Protein 3QTH (pdb70)

Nearest PDB structures (foldseek):
  3qth-assembly1_A  TM=1.006E+00  e=3.517E-25  Colwellia psychrerythraea 34H
  3qth-assembly1_B  TM=9.630E-01  e=1.726E-21  Colwellia psychrerythraea 34H
  2p1a-assembly1_B  TM=5.217E-01  e=3.230E-02  Bacillus cereus ATCC 10987
  3di5-assembly1_A  TM=5.486E-01  e=4.047E-01  Bacillus cereus ATCC 10987
  2qe9-assembly1_A  TM=6.405E-01  e=1.729E+00  Bacillus subtilis

Secondary structure (DSSP, 8-state):
--HHHHHHHHHHHHHHHHHHHHHHHHHHHHTT---HHHHHT--SS----HHHHHHHHHHHHHHHHTGGGT----PPP---SSHHHHHHHHHHHHHHHHHSPPPPHHHHTSPPPEEEBTEEE--TTT---SHHHHHHHHH--HHHHHHTT----HHHHHS--B-PPP-/--HHHHHHHHHHHHHHHHHHHHHHHHHHHHTT---HHHHHT--SS----HHHHHHHHHHHHHHHH------SSHHHHHHHHHHHHHHHHHSPPPPHHHHHSPPPEEEBTEEE--TTT---SHHHHHHHHH--HHHHHHTT----HHHHHS--B------

Structure (mmCIF, N/CA/C/O backbone):
data_3QTH
#
_entry.id   3QTH
#
_cell.length_a   52.112
_cell.length_b   75.026
_cell.length_c   101.404
_cell.angle_alpha   90.000
_cell.angle_beta   90.000
_cell.angle_gamma   90.000
#
_symmetry.space_group_name_H-M   'P 21 21 21'
#
loop_
_entity.id
_entity.type
_entity.pdbx_description
1 polymer 'Uncharacterized protein'
2 non-polymer 'CHLORIDE ION'
3 non-polymer GLYCEROL
4 water water
#
loop_
_atom_site.group_PDB
_atom_site.id
_atom_site.type_symbol
_atom_site.label_atom_id
_atom_site.label_alt_id
_atom_site.label_comp_id
_atom_site.label_asym_id
_atom_site.label_entity_id
_atom_site.label_seq_id
_atom_site.pdbx_PDB_ins_code
_atom_site.Cartn_x
_atom_site.Cartn_y
_atom_site.Cartn_z
_atom_site.occupancy
_atom_site.B_iso_or_equiv
_atom_site.auth_seq_id
_atom_site.auth_comp_id
_atom_site.auth_asym_id
_atom_site.auth_atom_id
_atom_site.pdbx_PDB_model_num
ATOM 1 N N . GLY A 1 1 ? 24.450 9.308 -4.974 1.00 72.41 0 GLY A N 1
ATOM 2 C CA . GLY A 1 1 ? 24.493 7.899 -5.344 1.00 73.17 0 GLY A CA 1
ATOM 3 C C . GLY A 1 1 ? 24.722 6.988 -4.157 1.00 76.00 0 GLY A C 1
ATOM 4 O O . GLY A 1 1 ? 24.276 7.293 -3.050 1.00 73.25 0 GLY A O 1
ATOM 13 N N . LEU A 1 3 ? 27.776 6.155 -2.815 1.00 65.52 2 LEU A N 1
ATOM 14 C CA . LEU A 1 3 ? 28.832 6.775 -2.012 1.00 62.99 2 LEU A CA 1
ATOM 15 C C . LEU A 1 3 ? 28.259 7.755 -1.023 1.00 63.85 2 LEU A C 1
ATOM 16 O O . LEU A 1 3 ? 28.758 7.859 0.096 1.00 63.29 2 LEU A O 1
ATOM 21 N N . SER A 1 4 ? 27.216 8.477 -1.453 1.00 57.11 3 SER A N 1
ATOM 22 C CA . SER A 1 4 ? 26.482 9.463 -0.683 1.00 54.18 3 SER A CA 1
ATOM 23 C C . SER A 1 4 ? 25.741 8.799 0.502 1.00 53.56 3 SER A C 1
ATOM 24 O O . SER A 1 4 ? 25.793 9.324 1.615 1.00 51.12 3 SER A O 1
ATOM 27 N N . ARG A 1 5 ? 25.091 7.642 0.263 1.00 48.66 4 ARG A N 1
ATOM 28 C CA . ARG A 1 5 ? 24.306 6.905 1.259 1.00 47.62 4 ARG A CA 1
ATOM 29 C C . ARG A 1 5 ? 25.162 6.442 2.440 1.00 50.32 4 ARG A C 1
ATOM 30 O O . ARG A 1 5 ? 24.746 6.633 3.580 1.00 47.55 4 ARG A O 1
ATOM 38 N N . ILE A 1 6 ? 26.372 5.911 2.168 1.00 48.55 5 ILE A N 1
ATOM 39 C CA . ILE A 1 6 ? 27.332 5.462 3.182 1.00 48.33 5 ILE A CA 1
ATOM 40 C C . ILE A 1 6 ? 27.806 6.658 4.045 1.00 48.36 5 ILE A C 1
ATOM 41 O O . ILE A 1 6 ? 27.790 6.564 5.268 1.00 46.72 5 ILE A O 1
ATOM 46 N N . ASP A 1 7 ? 28.211 7.764 3.406 1.00 44.74 6 ASP A N 1
ATOM 47 C CA . ASP A 1 7 ? 28.709 8.963 4.084 1.00 43.11 6 ASP A CA 1
ATOM 48 C C . ASP A 1 7 ? 27.610 9.678 4.880 1.00 45.22 6 ASP A C 1
ATOM 49 O O . ASP A 1 7 ? 27.900 10.129 5.978 1.00 45.10 6 ASP A O 1
ATOM 54 N N . LEU A 1 8 ? 26.365 9.756 4.378 1.00 41.21 7 LEU A N 1
ATOM 55 C CA . LEU A 1 8 ? 25.296 10.399 5.150 1.00 40.15 7 LEU A CA 1
ATOM 56 C C . LEU A 1 8 ? 24.969 9.576 6.401 1.00 42.13 7 LEU A C 1
ATOM 57 O O . LEU A 1 8 ? 24.753 10.170 7.455 1.00 40.78 7 LEU A O 1
ATOM 62 N N . TYR A 1 9 ? 24.991 8.220 6.309 1.00 38.67 8 TYR A N 1
ATOM 63 C CA . TYR A 1 9 ? 24.732 7.359 7.471 1.00 37.95 8 TYR A CA 1
ATOM 64 C C . TYR A 1 9 ? 25.786 7.611 8.568 1.00 43.26 8 TYR A C 1
ATOM 65 O O . TYR A 1 9 ? 25.427 7.742 9.737 1.00 41.66 8 TYR A O 1
ATOM 74 N N . ILE A 1 10 ? 27.077 7.688 8.175 1.00 40.94 9 ILE A N 1
ATOM 75 C CA . ILE A 1 10 ? 28.212 7.884 9.075 1.00 40.41 9 ILE A CA 1
ATOM 76 C C . ILE A 1 10 ? 28.098 9.240 9.764 1.00 43.42 9 ILE A C 1
ATOM 77 O O . ILE A 1 10 ? 28.286 9.297 10.978 1.00 44.05 9 ILE A O 1
ATOM 82 N N . LYS A 1 11 ? 27.779 10.313 9.005 1.00 38.75 10 LYS A N 1
ATOM 83 C CA A LYS A 1 11 ? 27.657 11.640 9.581 0.50 37.97 10 LYS A CA 1
ATOM 84 C CA B LYS A 1 11 ? 27.657 11.641 9.581 0.50 37.96 10 LYS A CA 1
ATOM 85 C C . LYS A 1 11 ? 26.536 11.696 10.633 1.00 40.56 10 LYS A C 1
ATOM 86 O O . LYS A 1 11 ? 26.777 12.190 11.732 1.00 41.89 10 LYS A O 1
ATOM 97 N N . HIS A 1 12 ? 25.321 11.175 10.296 1.00 35.76 11 HIS A N 1
ATOM 98 C CA . HIS A 1 12 ? 24.165 11.185 11.204 1.00 34.69 11 HIS A CA 1
ATOM 99 C C . HIS A 1 12 ? 24.405 10.318 12.413 1.00 38.11 11 HIS A C 1
ATOM 100 O O . HIS A 1 12 ? 24.144 10.762 13.526 1.00 35.26 11 HIS A O 1
ATOM 107 N N . ARG A 1 13 ? 24.993 9.140 12.221 1.00 36.32 12 ARG A N 1
ATOM 108 C CA . ARG A 1 13 ? 25.318 8.268 13.342 1.00 36.51 12 ARG A CA 1
ATOM 109 C C . ARG A 1 13 ? 26.306 8.976 14.298 1.00 39.04 12 ARG A C 1
ATOM 110 O O . ARG A 1 13 ? 26.100 8.935 15.506 1.00 37.78 12 ARG A O 1
ATOM 118 N N . ASP A 1 14 ? 27.333 9.664 13.747 1.00 36.36 13 ASP A N 1
ATOM 119 C CA . ASP A 1 14 ? 28.352 10.347 14.562 1.00 36.69 13 ASP A CA 1
ATOM 120 C C . ASP A 1 14 ? 27.783 11.517 15.347 1.00 40.26 13 ASP A C 1
ATOM 121 O O . ASP A 1 14 ? 28.244 11.764 16.461 1.00 42.91 13 ASP A O 1
ATOM 126 N N . ILE A 1 15 ? 26.771 12.196 14.802 1.00 35.47 14 ILE A N 1
ATOM 127 C CA . ILE A 1 15 ? 26.086 13.310 15.475 1.00 35.86 14 ILE A CA 1
ATOM 128 C C . ILE A 1 15 ? 25.315 12.748 16.682 1.00 38.99 14 ILE A C 1
ATOM 129 O O . ILE A 1 15 ? 25.422 13.296 17.776 1.00 38.12 14 ILE A O 1
ATOM 134 N N . PHE A 1 16 ? 24.567 11.621 16.479 1.00 35.82 15 PHE A N 1
ATOM 135 C CA . PHE A 1 16 ? 23.822 10.975 17.578 1.00 35.40 15 PHE A CA 1
ATOM 136 C C . PHE A 1 16 ? 24.772 10.541 18.677 1.00 36.89 15 PHE A C 1
ATOM 137 O O . PHE A 1 16 ? 24.489 10.769 19.843 1.00 35.84 15 PHE A O 1
ATOM 145 N N . LEU A 1 17 ? 25.914 9.942 18.292 1.00 33.05 16 LEU A N 1
ATOM 146 C CA . LEU A 1 17 ? 26.922 9.464 19.235 1.00 33.66 16 LEU A CA 1
ATOM 147 C C . LEU A 1 17 ? 27.509 10.597 20.044 1.00 38.25 16 LEU A C 1
ATOM 148 O O . LEU A 1 17 ? 27.603 10.468 21.266 1.00 38.22 16 LEU A O 1
ATOM 153 N N . LYS A 1 18 ? 27.877 11.710 19.367 1.00 35.64 17 LYS A N 1
ATOM 154 C CA . LYS A 1 18 ? 28.451 12.894 20.021 1.00 36.24 17 LYS A CA 1
ATOM 155 C C . LYS A 1 18 ? 27.496 13.464 21.079 1.00 38.18 17 LYS A C 1
ATOM 156 O O . LYS A 1 18 ? 27.921 13.735 22.196 1.00 39.65 17 LYS A O 1
ATOM 162 N N . HIS A 1 19 ? 26.220 13.649 20.708 1.00 33.19 18 HIS A N 1
ATOM 163 C CA . HIS A 1 19 ? 25.222 14.267 21.580 1.00 33.73 18 HIS A CA 1
ATOM 164 C C . HIS A 1 19 ? 24.747 13.315 22.679 1.00 37.12 18 HIS A C 1
ATOM 165 O O . HIS A 1 19 ? 24.433 13.773 23.774 1.00 37.23 18 HIS A O 1
ATOM 172 N N . LEU A 1 20 ? 24.797 11.991 22.442 1.00 34.42 19 LEU A N 1
ATOM 173 C CA . LEU A 1 20 ? 24.491 11.047 23.520 1.00 33.90 19 LEU A CA 1
ATOM 174 C C . LEU A 1 20 ? 25.596 11.131 24.573 1.00 39.87 19 LEU A C 1
ATOM 175 O O . LEU A 1 20 ? 25.302 11.091 25.765 1.00 41.17 19 LEU A O 1
ATOM 180 N N . GLU A 1 21 ? 26.867 11.320 24.130 1.00 38.80 20 GLU A N 1
ATOM 181 C CA . GLU A 1 21 ? 28.010 11.455 25.046 1.00 39.96 20 GLU A CA 1
ATOM 182 C C . GLU A 1 21 ? 27.888 12.760 25.836 1.00 41.52 20 GLU A C 1
ATOM 183 O O . GLU A 1 21 ? 28.152 12.757 27.031 1.00 42.06 20 GLU A O 1
ATOM 189 N N . LEU A 1 22 ? 27.457 13.855 25.180 1.00 36.22 21 LEU A N 1
ATOM 190 C CA . LEU A 1 22 ? 27.250 15.137 25.869 1.00 36.14 21 LEU A CA 1
ATOM 191 C C . LEU A 1 22 ? 26.070 15.023 26.862 1.00 40.57 21 LEU A C 1
ATOM 192 O O . LEU A 1 22 ? 26.134 15.595 27.957 1.00 42.37 21 LEU A O 1
ATOM 197 N N . LEU A 1 23 ? 25.031 14.237 26.500 1.00 36.19 22 LEU A N 1
ATOM 198 C CA . LEU A 1 23 ? 23.889 13.956 27.385 1.00 37.03 22 LEU A CA 1
ATOM 199 C C . LEU A 1 23 ? 24.360 13.178 28.620 1.00 43.46 22 LEU A C 1
ATOM 200 O O . LEU A 1 23 ? 23.964 13.513 29.735 1.00 44.87 22 LEU A O 1
ATOM 205 N N . HIS A 1 24 ? 25.234 12.171 28.421 1.00 41.57 23 HIS A N 1
ATOM 206 C CA . HIS A 1 24 ? 25.816 11.387 29.517 1.00 42.85 23 HIS A CA 1
ATOM 207 C C . HIS A 1 24 ? 26.586 12.329 30.465 1.00 46.97 23 HIS A C 1
ATOM 208 O O . HIS A 1 24 ? 26.374 12.269 31.685 1.00 46.15 23 HIS A O 1
ATOM 215 N N . LYS A 1 25 ? 27.435 13.223 29.891 1.00 43.21 24 LYS A N 1
ATOM 216 C CA . LYS A 1 25 ? 28.213 14.219 30.639 1.00 44.86 24 LYS A CA 1
ATOM 217 C C . LYS A 1 25 ? 27.298 15.233 31.343 1.00 50.41 24 LYS A C 1
ATOM 218 O O . LYS A 1 25 ? 27.629 15.669 32.446 1.00 52.25 24 LYS A O 1
ATOM 224 N N . LEU A 1 26 ? 26.128 15.555 30.752 1.00 47.17 25 LEU A N 1
ATOM 225 C CA . LEU A 1 26 ? 25.166 16.452 31.391 1.00 47.51 25 LEU A CA 1
ATOM 226 C C . LEU A 1 26 ? 24.581 15.806 32.657 1.00 51.56 25 LEU A C 1
ATOM 227 O O . LEU A 1 26 ? 24.573 16.452 33.712 1.00 52.95 25 LEU A O 1
ATOM 232 N N . ILE A 1 27 ? 24.127 14.531 32.561 1.00 47.18 26 ILE A N 1
ATOM 233 C CA . ILE A 1 27 ? 23.574 13.776 33.703 1.00 47.46 26 ILE A CA 1
ATOM 234 C C . ILE A 1 27 ? 24.608 13.705 34.855 1.00 53.76 26 ILE A C 1
ATOM 235 O O . ILE A 1 27 ? 24.215 13.850 36.024 1.00 54.50 26 ILE A O 1
ATOM 240 N N . GLU A 1 28 ? 25.921 13.540 34.525 1.00 50.70 27 GLU A N 1
ATOM 241 C CA . GLU A 1 28 ? 27.006 13.520 35.519 1.00 51.30 27 GLU A CA 1
ATOM 242 C C . GLU A 1 28 ? 27.081 14.851 36.250 1.00 59.33 27 GLU A C 1
ATOM 243 O O . GLU A 1 28 ? 27.290 14.863 37.460 1.00 61.82 27 GLU A O 1
ATOM 249 N N . LYS A 1 29 ? 26.890 15.970 35.520 1.00 56.81 28 LYS A N 1
ATOM 250 C CA . LYS A 1 29 ? 26.930 17.322 36.080 1.00 58.30 28 LYS A CA 1
ATOM 251 C C . LYS A 1 29 ? 25.722 17.558 37.015 1.00 65.55 28 LYS A C 1
ATOM 252 O O . LYS A 1 29 ? 25.896 18.122 38.100 1.00 68.11 28 LYS A O 1
ATOM 258 N N . VAL A 1 30 ? 24.514 17.105 36.595 1.00 61.59 29 VAL A N 1
ATOM 259 C CA . VAL A 1 30 ? 23.255 17.222 37.351 1.00 62.16 29 VAL A CA 1
ATOM 260 C C . VAL A 1 30 ? 23.371 16.406 38.647 1.00 68.84 29 VAL A C 1
ATOM 261 O O . VAL A 1 30 ? 22.903 16.846 39.698 1.00 70.26 29 VAL A O 1
ATOM 265 N N . GLU A 1 31 ? 23.995 15.221 38.562 1.00 65.42 30 GLU A N 1
ATOM 266 C CA . GLU A 1 31 ? 24.239 14.326 39.690 1.00 66.63 30 GLU A CA 1
ATOM 267 C C . GLU A 1 31 ? 25.161 14.993 40.723 1.00 74.61 30 GLU A C 1
ATOM 268 O O . GLU A 1 31 ? 24.932 14.847 41.922 1.00 76.19 30 GLU A O 1
ATOM 274 N N . ASP A 1 32 ? 26.192 15.726 40.251 1.00 72.90 31 ASP A N 1
ATOM 275 C CA . ASP A 1 32 ? 27.203 16.376 41.090 1.00 75.67 31 ASP A CA 1
ATOM 276 C C . ASP A 1 32 ? 26.800 17.791 41.530 1.00 81.27 31 ASP A C 1
ATOM 277 O O . ASP A 1 32 ? 27.615 18.496 42.126 1.00 82.32 31 ASP A O 1
ATOM 282 N N . SER A 1 33 ? 25.546 18.189 41.270 1.00 78.15 32 SER A N 1
ATOM 283 C CA . SER A 1 33 ? 25.036 19.524 41.564 1.00 79.53 32 SER A CA 1
ATOM 284 C C . SER A 1 33 ? 24.460 19.679 42.998 1.00 88.40 32 SER A C 1
ATOM 285 O O . SER A 1 33 ? 23.967 20.766 43.331 1.00 89.56 32 SER A O 1
ATOM 287 N N . SER A 1 34 ? 24.552 18.617 43.847 1.00 86.71 33 SER A N 1
ATOM 288 C CA . SER A 1 34 ? 24.062 18.565 45.240 1.00 88.84 33 SER A CA 1
ATOM 289 C C . SER A 1 34 ? 22.555 18.938 45.345 1.00 91.93 33 SER A C 1
ATOM 290 O O . SER A 1 34 ? 22.100 19.549 46.324 1.00 93.85 33 SER A O 1
ATOM 293 N N . LEU A 1 35 ? 21.795 18.526 44.326 1.00 85.10 34 LEU A N 1
ATOM 294 C CA . LEU A 1 35 ? 20.348 18.692 44.203 1.00 83.91 34 LEU A CA 1
ATOM 295 C C . LEU A 1 35 ? 19.658 17.398 44.684 1.00 83.67 34 LEU A C 1
ATOM 296 O O . LEU A 1 35 ? 20.325 16.357 44.743 1.00 82.61 34 LEU A O 1
ATOM 301 N N . ASN A 1 36 ? 18.340 17.436 45.000 1.00 77.69 35 ASN A N 1
ATOM 302 C CA . ASN A 1 36 ? 17.601 16.217 45.378 1.00 76.27 35 ASN A CA 1
ATOM 303 C C . ASN A 1 36 ? 17.390 15.361 44.114 1.00 74.64 35 ASN A C 1
ATOM 304 O O . ASN A 1 36 ? 16.798 15.852 43.150 1.00 72.30 35 ASN A O 1
ATOM 309 N N . GLU A 1 37 ? 17.902 14.105 44.125 1.00 69.26 36 GLU A N 1
ATOM 310 C CA . GLU A 1 37 ? 17.888 13.144 43.016 1.00 66.65 36 GLU A CA 1
ATOM 311 C C . GLU A 1 37 ? 16.486 12.960 42.423 1.00 68.78 36 GLU A C 1
ATOM 312 O O . GLU A 1 37 ? 16.302 13.275 41.244 1.00 66.54 36 GLU A O 1
ATOM 318 N N . SER A 1 38 ? 15.507 12.495 43.232 1.00 65.63 37 SER A N 1
ATOM 319 C CA . SER A 1 38 ? 14.126 12.264 42.787 1.00 65.05 37 SER A CA 1
ATOM 320 C C . SER A 1 38 ? 13.445 13.531 42.260 1.00 67.75 37 SER A C 1
ATOM 321 O O . SER A 1 38 ? 12.737 13.455 41.256 1.00 65.85 37 SER A O 1
ATOM 324 N N . GLU A 1 39 ? 13.659 14.682 42.933 1.00 64.75 38 GLU A N 1
ATOM 325 C CA . GLU A 1 39 ? 13.081 15.967 42.546 1.00 64.22 38 GLU A CA 1
ATOM 326 C C . GLU A 1 39 ? 13.565 16.386 41.156 1.00 64.82 38 GLU A C 1
ATOM 327 O O . GLU A 1 39 ? 12.747 16.780 40.324 1.00 63.83 38 GLU A O 1
ATOM 329 N N . LEU A 1 40 ? 14.896 16.305 40.922 1.00 59.68 39 LEU A N 1
ATOM 330 C CA . LEU A 1 40 ? 15.572 16.669 39.672 1.00 57.49 39 LEU A CA 1
ATOM 331 C C . LEU A 1 40 ? 15.147 15.768 38.485 1.00 57.64 39 LEU A C 1
ATOM 332 O O . LEU A 1 40 ? 14.909 16.283 37.394 1.00 55.26 39 LEU A O 1
ATOM 334 N N . LEU A 1 41 ? 15.014 14.448 38.715 1.00 53.91 40 LEU A N 1
ATOM 335 C CA . LEU A 1 41 ? 14.629 13.459 37.691 1.00 51.98 40 LEU A CA 1
ATOM 336 C C . LEU A 1 41 ? 13.158 13.581 37.255 1.00 57.66 40 LEU A C 1
ATOM 337 O O . LEU A 1 41 ? 12.845 13.297 36.099 1.00 55.46 40 LEU A O 1
ATOM 342 N N . ASN A 1 42 ? 12.260 13.952 38.190 1.00 56.78 41 ASN A N 1
ATOM 343 C CA . ASN A 1 42 ? 10.818 14.096 37.944 1.00 56.80 41 ASN A CA 1
ATOM 344 C C . ASN A 1 42 ? 10.431 15.551 37.592 1.00 59.77 41 ASN A C 1
ATOM 345 O O . ASN A 1 42 ? 9.245 15.835 37.370 1.00 60.02 41 ASN A O 1
ATOM 350 N N . ALA A 1 43 ? 11.430 16.451 37.496 1.00 54.86 42 ALA A N 1
ATOM 351 C CA . ALA A 1 43 ? 11.209 17.860 37.191 1.00 55.64 42 ALA A CA 1
ATOM 352 C C . ALA A 1 43 ? 10.770 18.070 35.740 1.00 60.10 42 ALA A C 1
ATOM 353 O O . ALA A 1 43 ? 11.332 17.476 34.817 1.00 57.04 42 ALA A O 1
ATOM 355 N N . ARG A 1 44 ? 9.758 18.928 35.568 1.00 59.44 43 ARG A N 1
ATOM 356 C CA . ARG A 1 44 ? 9.171 19.328 34.296 1.00 58.69 43 ARG A CA 1
ATOM 357 C C . ARG A 1 44 ? 9.450 20.809 34.032 1.00 64.24 43 ARG A C 1
ATOM 358 O O . ARG A 1 44 ? 9.801 21.553 34.954 1.00 65.01 43 ARG A O 1
ATOM 366 N N . LEU A 1 45 ? 9.313 21.219 32.761 1.00 61.15 44 LEU A N 1
ATOM 367 C CA . LEU A 1 45 ? 9.521 22.576 32.250 1.00 61.93 44 LEU A CA 1
ATOM 368 C C . LEU A 1 45 ? 8.153 23.225 31.927 1.00 69.22 44 LEU A C 1
ATOM 369 O O . LEU A 1 45 ? 7.975 24.417 32.155 1.00 70.43 44 LEU A O 1
ATOM 374 N N . VAL A 1 46 ? 7.210 22.421 31.378 1.00 66.50 45 VAL A N 1
ATOM 375 C CA . VAL A 1 46 ? 5.800 22.693 31.061 1.00 67.85 45 VAL A CA 1
ATOM 376 C C . VAL A 1 46 ? 5.015 21.521 31.687 1.00 73.53 45 VAL A C 1
ATOM 377 O O . VAL A 1 46 ? 5.440 20.365 31.538 1.00 71.70 45 VAL A O 1
ATOM 381 N N . ASP A 1 47 ? 3.911 21.814 32.415 1.00 73.08 46 ASP A N 1
ATOM 382 C CA . ASP A 1 47 ? 3.096 20.816 33.132 1.00 74.60 46 ASP A CA 1
ATOM 383 C C . ASP A 1 47 ? 2.660 19.617 32.258 1.00 77.83 46 ASP A C 1
ATOM 384 O O . ASP A 1 47 ? 2.654 18.482 32.740 1.00 77.92 46 ASP A O 1
ATOM 389 N N . ASP A 1 48 ? 2.319 19.880 30.988 1.00 73.23 47 ASP A N 1
ATOM 390 C CA . ASP A 1 48 ? 1.849 18.899 30.011 1.00 72.44 47 ASP A CA 1
ATOM 391 C C . ASP A 1 48 ? 3.021 18.208 29.228 1.00 71.12 47 ASP A C 1
ATOM 392 O O . ASP A 1 48 ? 2.760 17.453 28.284 1.00 70.41 47 ASP A O 1
ATOM 405 N N . PHE A 1 50 ? 6.838 15.841 29.325 1.00 52.61 49 PHE A N 1
ATOM 406 C CA . PHE A 1 50 ? 7.547 14.780 30.048 1.00 50.40 49 PHE A CA 1
ATOM 407 C C . PHE A 1 50 ? 8.646 15.291 30.995 1.00 51.21 49 PHE A C 1
ATOM 408 O O . PHE A 1 50 ? 9.288 16.299 30.691 1.00 49.86 49 PHE A O 1
ATOM 416 N N . PRO A 1 51 ? 8.887 14.602 32.139 1.00 47.00 50 PRO A N 1
ATOM 417 C CA . PRO A 1 51 ? 9.940 15.059 33.053 1.00 46.52 50 PRO A CA 1
ATOM 418 C C . PRO A 1 51 ? 11.343 14.759 32.521 1.00 47.55 50 PRO A C 1
ATOM 419 O O . PRO A 1 51 ? 11.495 14.010 31.549 1.00 45.49 50 PRO A O 1
ATOM 423 N N . PHE A 1 52 ? 12.363 15.326 33.196 1.00 43.55 51 PHE A N 1
ATOM 424 C CA . PHE A 1 52 ? 13.793 15.228 32.894 1.00 41.29 51 PHE A CA 1
ATOM 425 C C . PHE A 1 52 ? 14.220 13.835 32.446 1.00 43.52 51 PHE A C 1
ATOM 426 O O . PHE A 1 52 ? 14.741 13.696 31.349 1.00 40.95 51 PHE A O 1
ATOM 434 N N . ASN A 1 53 ? 14.029 12.818 33.304 1.00 41.28 52 ASN A N 1
ATOM 435 C CA . ASN A 1 53 ? 14.484 11.462 33.029 1.00 40.23 52 ASN A CA 1
ATOM 436 C C . ASN A 1 53 ? 13.802 10.839 31.800 1.00 41.75 52 ASN A C 1
ATOM 437 O O . ASN A 1 53 ? 14.477 10.162 31.040 1.00 39.91 52 ASN A O 1
ATOM 442 N N . VAL A 1 54 ? 12.493 11.100 31.589 1.00 39.66 53 VAL A N 1
ATOM 443 C CA . VAL A 1 54 ? 11.728 10.585 30.442 1.00 38.79 53 VAL A CA 1
ATOM 444 C C . VAL A 1 54 ? 12.203 11.294 29.145 1.00 40.29 53 VAL A C 1
ATOM 445 O O . VAL A 1 54 ? 12.263 10.665 28.082 1.00 38.32 53 VAL A O 1
ATOM 449 N N . GLN A 1 55 ? 12.585 12.580 29.256 1.00 36.63 54 GLN A N 1
ATOM 450 C CA . GLN A 1 55 ? 13.127 13.358 28.126 1.00 35.98 54 GLN A CA 1
ATOM 451 C C . GLN A 1 55 ? 14.446 12.753 27.684 1.00 39.07 54 GLN A C 1
ATOM 452 O O . GLN A 1 55 ? 14.665 12.603 26.495 1.00 37.50 54 GLN A O 1
ATOM 458 N N . ALA A 1 56 ? 15.300 12.347 28.649 1.00 36.96 55 ALA A N 1
ATOM 459 C CA . ALA A 1 56 ? 16.584 11.706 28.364 1.00 36.37 55 ALA A CA 1
ATOM 460 C C . ALA A 1 56 ? 16.373 10.315 27.740 1.00 40.85 55 ALA A C 1
ATOM 461 O O . ALA A 1 56 ? 17.080 9.950 26.805 1.00 40.55 55 ALA A O 1
ATOM 463 N N . LYS A 1 57 ? 15.358 9.582 28.203 1.00 38.97 56 LYS A N 1
ATOM 464 C CA . LYS A 1 57 ? 15.021 8.239 27.715 1.00 38.55 56 LYS A CA 1
ATOM 465 C C . LYS A 1 57 ? 14.574 8.298 26.250 1.00 42.56 56 LYS A C 1
ATOM 466 O O . LYS A 1 57 ? 15.060 7.519 25.418 1.00 42.32 56 LYS A O 1
ATOM 472 N N . ILE A 1 58 ? 13.651 9.230 25.942 1.00 39.06 57 ILE A N 1
ATOM 473 C CA . ILE A 1 58 ? 13.085 9.396 24.595 1.00 37.59 57 ILE A CA 1
ATOM 474 C C . ILE A 1 58 ? 14.186 9.794 23.593 1.00 39.28 57 ILE A C 1
ATOM 475 O O . ILE A 1 58 ? 14.247 9.212 22.497 1.00 37.69 57 ILE A O 1
ATOM 480 N N . ALA A 1 59 ? 15.054 10.767 23.970 1.00 35.03 58 ALA A N 1
ATOM 481 C CA . ALA A 1 59 ? 16.194 11.207 23.138 1.00 33.72 58 ALA A CA 1
ATOM 482 C C . ALA A 1 59 ? 17.095 10.007 22.798 1.00 35.94 58 ALA A C 1
ATOM 483 O O . ALA A 1 59 ? 17.421 9.792 21.633 1.00 34.37 58 ALA A O 1
ATOM 485 N N . THR A 1 60 ? 17.398 9.166 23.814 1.00 32.13 59 THR A N 1
ATOM 486 C CA . THR A 1 60 ? 18.224 7.981 23.654 1.00 31.56 59 THR A CA 1
ATOM 487 C C . THR A 1 60 ? 17.537 6.978 22.709 1.00 37.03 59 THR A C 1
ATOM 488 O O . THR A 1 60 ? 18.203 6.419 21.840 1.00 35.82 59 THR A O 1
ATOM 492 N N . ASN A 1 61 ? 16.207 6.772 22.868 1.00 34.64 60 ASN A N 1
ATOM 493 C CA . ASN A 1 61 ? 15.476 5.850 22.020 1.00 34.44 60 ASN A CA 1
ATOM 494 C C . ASN A 1 61 ? 15.363 6.351 20.587 1.00 38.28 60 ASN A C 1
ATOM 495 O O . ASN A 1 61 ? 15.351 5.525 19.676 1.00 38.68 60 ASN A O 1
ATOM 500 N N . PHE A 1 62 ? 15.355 7.683 20.374 1.00 33.13 61 PHE A N 1
ATOM 501 C CA . PHE A 1 62 ? 15.347 8.229 19.020 1.00 31.85 61 PHE A CA 1
ATOM 502 C C . PHE A 1 62 ? 16.688 7.902 18.336 1.00 36.67 61 PHE A C 1
ATOM 503 O O . PHE A 1 62 ? 16.670 7.475 17.187 1.00 36.28 61 PHE A O 1
ATOM 511 N N . ALA A 1 63 ? 17.827 7.999 19.067 1.00 33.62 62 ALA A N 1
ATOM 512 C CA . ALA A 1 63 ? 19.140 7.647 18.499 1.00 33.16 62 ALA A CA 1
ATOM 513 C C . ALA A 1 63 ? 19.172 6.154 18.087 1.00 38.68 62 ALA A C 1
ATOM 514 O O . ALA A 1 63 ? 19.675 5.822 17.020 1.00 39.42 62 ALA A O 1
ATOM 516 N N . LEU A 1 64 ? 18.574 5.278 18.913 1.00 34.81 63 LEU A N 1
ATOM 517 C CA . LEU A 1 64 ? 18.498 3.836 18.685 1.00 34.22 63 LEU A CA 1
ATOM 518 C C . LEU A 1 64 ? 17.569 3.517 17.508 1.00 37.48 63 LEU A C 1
ATOM 519 O O . LEU A 1 64 ? 17.892 2.644 16.705 1.00 36.38 63 LEU A O 1
ATOM 524 N N . ARG A 1 65 ? 16.424 4.220 17.399 1.00 33.13 64 ARG A N 1
ATOM 525 C CA . ARG A 1 65 ? 15.476 4.043 16.291 1.00 33.37 64 ARG A CA 1
ATOM 526 C C . ARG A 1 65 ? 16.136 4.385 14.950 1.00 39.76 64 ARG A C 1
ATOM 527 O O . ARG A 1 65 ? 15.833 3.744 13.949 1.00 38.20 64 ARG A O 1
ATOM 535 N N . ALA A 1 66 ? 17.053 5.377 14.935 1.00 38.06 65 ALA A N 1
ATOM 536 C CA . ALA A 1 66 ? 17.777 5.762 13.721 1.00 38.87 65 ALA A CA 1
ATOM 537 C C . ALA A 1 66 ? 18.884 4.729 13.360 1.00 45.22 65 ALA A C 1
ATOM 538 O O . ALA A 1 66 ? 19.092 4.442 12.192 1.00 45.30 65 ALA A O 1
ATOM 540 N N . CYS A 1 67 ? 19.566 4.162 14.351 1.00 41.86 66 CYS A N 1
ATOM 541 C CA . CYS A 1 67 ? 20.702 3.292 14.084 1.00 41.92 66 CYS A CA 1
ATOM 542 C C . CYS A 1 67 ? 20.387 1.792 13.958 1.00 46.36 66 CYS A C 1
ATOM 543 O O . CYS A 1 67 ? 21.062 1.151 13.156 1.00 47.35 66 CYS A O 1
ATOM 546 N N . CYS A 1 68 ? 19.402 1.230 14.706 1.00 41.99 67 CYS A N 1
ATOM 547 C CA . CYS A 1 68 ? 19.069 -0.216 14.661 1.00 42.83 67 CYS A CA 1
ATOM 548 C C . CYS A 1 68 ? 18.648 -0.690 13.233 1.00 45.60 67 CYS A C 1
ATOM 549 O O . CYS A 1 68 ? 19.199 -1.708 12.817 1.00 44.13 67 CYS A O 1
ATOM 552 N N . PRO A 1 69 ? 17.692 -0.049 12.480 1.00 41.62 68 PRO A N 1
ATOM 553 C CA . PRO A 1 69 ? 17.308 -0.621 11.165 1.00 42.10 68 PRO A CA 1
ATOM 554 C C . PRO A 1 69 ? 18.425 -0.542 10.132 1.00 45.81 68 PRO A C 1
ATOM 555 O O . PRO A 1 69 ? 18.503 -1.415 9.261 1.00 45.57 68 PRO A O 1
ATOM 559 N N . LEU A 1 70 ? 19.346 0.420 10.294 1.00 41.68 69 LEU A N 1
ATOM 560 C CA . LEU A 1 70 ? 20.451 0.560 9.363 1.00 42.92 69 LEU A CA 1
ATOM 561 C C . LEU A 1 70 ? 21.471 -0.563 9.455 1.00 49.02 69 LEU A C 1
ATOM 562 O O . LEU A 1 70 ? 22.069 -0.884 8.431 1.00 49.75 69 LEU A O 1
ATOM 567 N N . SER A 1 71 ? 21.575 -1.254 10.610 1.00 45.38 70 SER A N 1
ATOM 568 C CA . SER A 1 71 ? 22.449 -2.431 10.725 1.00 45.82 70 SER A CA 1
ATOM 569 C C . SER A 1 71 ? 21.596 -3.703 10.649 1.00 51.32 70 SER A C 1
ATOM 570 O O . SER A 1 71 ? 22.010 -4.763 11.116 1.00 52.96 70 SER A O 1
ATOM 573 N N . GLY A 1 72 ? 20.415 -3.574 10.037 1.00 48.39 71 GLY A N 1
ATOM 574 C CA . GLY A 1 72 ? 19.450 -4.651 9.825 1.00 49.50 71 GLY A CA 1
ATOM 575 C C . GLY A 1 72 ? 18.829 -5.215 11.089 1.00 53.80 71 GLY A C 1
ATOM 576 O O . GLY A 1 72 ? 18.479 -6.398 11.115 1.00 55.26 71 GLY A O 1
ATOM 577 N N . LYS A 1 73 ? 18.683 -4.381 12.150 1.00 47.86 72 LYS A N 1
ATOM 578 C CA . LYS A 1 73 ? 18.111 -4.829 13.430 1.00 46.84 72 LYS A CA 1
ATOM 579 C C . LYS A 1 73 ? 16.722 -4.244 13.658 1.00 49.64 72 LYS A C 1
ATOM 580 O O . LYS A 1 73 ? 16.458 -3.089 13.301 1.00 47.73 72 LYS A O 1
ATOM 586 N N . GLU A 1 74 ? 15.846 -5.042 14.285 1.00 47.16 73 GLU A N 1
ATOM 587 C CA . GLU A 1 74 ? 14.485 -4.653 14.645 1.00 46.71 73 GLU A CA 1
ATOM 588 C C . GLU A 1 74 ? 14.512 -3.911 15.995 1.00 50.07 73 GLU A C 1
ATOM 589 O O . GLU A 1 74 ? 14.732 -4.539 17.040 1.00 49.69 73 GLU A O 1
ATOM 595 N N . TYR A 1 75 ? 14.299 -2.582 15.967 1.00 44.93 74 TYR A N 1
ATOM 596 C CA . TYR A 1 75 ? 14.316 -1.749 17.160 1.00 43.84 74 TYR A CA 1
ATOM 597 C C . TYR A 1 75 ? 13.298 -2.232 18.206 1.00 51.86 74 TYR A C 1
ATOM 598 O O . TYR A 1 75 ? 12.131 -2.505 17.898 1.00 54.49 74 TYR A O 1
ATOM 607 N N . LYS A 1 76 ? 13.769 -2.295 19.446 1.00 46.30 75 LYS A N 1
ATOM 608 C CA . LYS A 1 76 ? 13.006 -2.607 20.642 1.00 46.35 75 LYS A CA 1
ATOM 609 C C . LYS A 1 76 ? 13.440 -1.592 21.663 1.00 48.85 75 LYS A C 1
ATOM 610 O O . LYS A 1 76 ? 14.632 -1.259 21.699 1.00 48.13 75 LYS A O 1
ATOM 612 N N . GLU A 1 77 ? 12.494 -1.033 22.432 1.00 44.36 76 GLU A N 1
ATOM 613 C CA . GLU A 1 77 ? 12.826 -0.038 23.443 1.00 44.31 76 GLU A CA 1
ATOM 614 C C . GLU A 1 77 ? 13.822 -0.583 24.461 1.00 46.83 76 GLU A C 1
ATOM 615 O O . GLU A 1 77 ? 13.702 -1.722 24.925 1.00 47.28 76 GLU A O 1
ATOM 621 N N . LEU A 1 78 ? 14.827 0.234 24.765 1.00 41.63 77 LEU A N 1
ATOM 622 C CA . LEU A 1 78 ? 15.861 -0.081 25.732 1.00 41.10 77 LEU A CA 1
ATOM 623 C C . LEU A 1 78 ? 15.240 -0.100 27.128 1.00 45.40 77 LEU A C 1
ATOM 624 O O . LEU A 1 78 ? 14.559 0.842 27.517 1.00 45.75 77 LEU A O 1
ATOM 629 N N . GLU A 1 79 ? 15.382 -1.203 27.840 1.00 42.72 78 GLU A N 1
ATOM 630 C CA . GLU A 1 79 ? 14.819 -1.234 29.178 1.00 43.69 78 GLU A CA 1
ATOM 631 C C . GLU A 1 79 ? 15.903 -0.798 30.170 1.00 49.46 78 GLU A C 1
ATOM 632 O O . GLU A 1 79 ? 17.100 -0.824 29.850 1.00 48.45 78 GLU A O 1
ATOM 638 N N . GLY A 1 80 ? 15.474 -0.405 31.358 1.00 47.29 79 GLY A N 1
ATOM 639 C CA . GLY A 1 80 ? 16.380 0.036 32.406 1.00 48.30 79 GLY A CA 1
ATOM 640 C C . GLY A 1 80 ? 15.740 0.930 33.434 1.00 54.28 79 GLY A C 1
ATOM 641 O O . GLY A 1 80 ? 14.558 1.279 33.329 1.00 53.89 79 GLY A O 1
ATOM 642 N N . ASP A 1 81 ? 16.526 1.286 34.446 1.00 52.00 80 ASP A N 1
ATOM 643 C CA . ASP A 1 81 ? 16.076 2.129 35.533 1.00 52.12 80 ASP A CA 1
ATOM 644 C C . ASP A 1 81 ? 16.403 3.562 35.191 1.00 56.05 80 ASP A C 1
ATOM 645 O O . ASP A 1 81 ? 17.562 3.881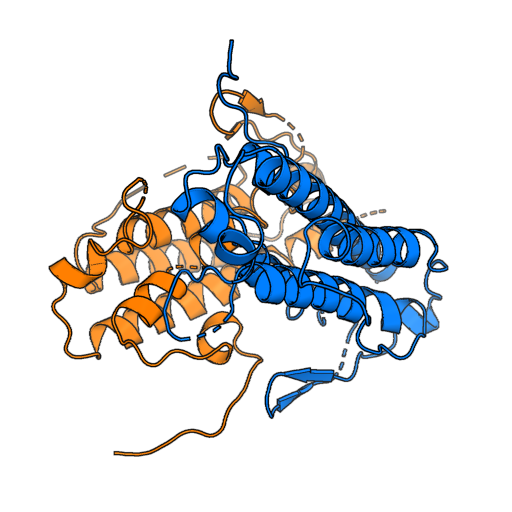 34.979 1.00 56.44 80 ASP A O 1
ATOM 650 N N . ILE A 1 82 ? 15.395 4.427 35.109 1.00 51.46 81 ILE A N 1
ATOM 651 C CA . ILE A 1 82 ? 15.634 5.837 34.819 1.00 49.28 81 ILE A CA 1
ATOM 652 C C . ILE A 1 82 ? 15.257 6.661 36.066 1.00 52.41 81 ILE A C 1
ATOM 653 O O . ILE A 1 82 ? 15.215 7.888 36.002 1.00 51.56 81 ILE A O 1
ATOM 658 N N . ASP A 1 83 ? 15.018 5.981 37.202 1.00 50.19 82 ASP A N 1
ATOM 659 C CA . ASP A 1 83 ? 14.588 6.610 38.455 1.00 51.93 82 ASP A CA 1
ATOM 660 C C . ASP A 1 83 ? 15.747 6.900 39.425 1.00 57.11 82 ASP A C 1
ATOM 661 O O . ASP A 1 83 ? 15.504 7.254 40.575 1.00 59.05 82 ASP A O 1
ATOM 666 N N . SER A 1 84 ? 16.992 6.826 38.933 1.00 52.65 83 SER A N 1
ATOM 667 C CA . SER A 1 84 ? 18.220 7.149 39.667 1.00 53.03 83 SER A CA 1
ATOM 668 C C . SER A 1 84 ? 19.243 7.666 38.673 1.00 54.70 83 SER A C 1
ATOM 669 O O . SER A 1 84 ? 19.149 7.326 37.493 1.00 53.82 83 SER A O 1
ATOM 672 N N . PHE A 1 85 ? 20.200 8.500 39.122 1.00 50.91 84 PHE A N 1
ATOM 673 C CA . PHE A 1 85 ? 21.234 9.037 38.237 1.00 49.75 84 PHE A CA 1
ATOM 674 C C . PHE A 1 85 ? 22.125 7.924 37.701 1.00 53.56 84 PHE A C 1
ATOM 675 O O . PHE A 1 85 ? 22.505 7.979 36.530 1.00 50.56 84 PHE A O 1
ATOM 683 N N . CYS A 1 86 ? 22.411 6.894 38.545 1.00 52.11 85 CYS A N 1
ATOM 684 C CA A CYS A 1 86 ? 23.245 5.759 38.160 0.50 52.29 85 CYS A CA 1
ATOM 685 C CA B CYS A 1 86 ? 23.228 5.726 38.199 0.50 51.87 85 CYS A CA 1
ATOM 686 C C . CYS A 1 86 ? 22.583 4.944 37.044 1.00 54.53 85 CYS A C 1
ATOM 687 O O . CYS A 1 86 ? 23.266 4.594 36.078 1.00 54.33 85 CYS A O 1
ATOM 692 N N . GLY A 1 87 ? 21.278 4.686 37.165 1.00 49.23 86 GLY A N 1
ATOM 693 C CA . GLY A 1 87 ? 20.501 3.946 36.184 1.00 47.40 86 GLY A CA 1
ATOM 694 C C . GLY A 1 87 ? 20.305 4.694 34.881 1.00 50.70 86 GLY A C 1
ATOM 695 O O . GLY A 1 87 ? 20.330 4.079 33.810 1.00 48.82 86 GLY A O 1
ATOM 696 N N . LEU A 1 88 ? 20.054 6.025 34.960 1.00 47.47 87 LEU A N 1
ATOM 697 C CA . LEU A 1 88 ? 19.840 6.857 33.779 1.00 45.17 87 LEU A CA 1
ATOM 698 C C . LEU A 1 88 ? 21.147 6.967 32.969 1.00 46.38 87 LEU A C 1
ATOM 699 O O . LEU A 1 88 ? 21.106 6.918 31.741 1.00 44.48 87 LEU A O 1
ATOM 704 N N . LYS A 1 89 ? 22.299 7.087 33.660 1.00 42.47 88 LYS A N 1
ATOM 705 C CA . LYS A 1 89 ? 23.619 7.129 33.022 1.00 41.27 88 LYS A CA 1
ATOM 706 C C . LYS A 1 89 ? 23.882 5.822 32.314 1.00 45.28 88 LYS A C 1
ATOM 707 O O . LYS A 1 89 ? 24.319 5.836 31.167 1.00 43.86 88 LYS A O 1
ATOM 713 N N . THR A 1 90 ? 23.591 4.681 32.999 1.00 42.92 89 THR A N 1
ATOM 714 C CA . THR A 1 90 ? 23.750 3.331 32.455 1.00 41.68 89 THR A CA 1
ATOM 715 C C . THR A 1 90 ? 22.900 3.211 31.203 1.00 43.92 89 THR A C 1
ATOM 716 O O . THR A 1 90 ? 23.410 2.748 30.186 1.00 44.00 89 THR A O 1
ATOM 720 N N . TYR A 1 91 ? 21.640 3.692 31.256 1.00 38.96 90 TYR A N 1
ATOM 721 C CA . TYR A 1 91 ? 20.726 3.685 30.116 1.00 38.76 90 TYR A CA 1
ATOM 722 C C . TYR A 1 91 ? 21.387 4.358 28.868 1.00 41.06 90 TYR A C 1
ATOM 723 O O . TYR A 1 91 ? 21.416 3.755 27.791 1.00 38.71 90 TYR A O 1
ATOM 732 N N . VAL A 1 92 ? 21.967 5.575 29.041 1.00 38.77 91 VAL A N 1
ATOM 733 C CA . VAL A 1 92 ? 22.615 6.320 27.939 1.00 38.02 91 VAL A CA 1
ATOM 734 C C . VAL A 1 92 ? 23.901 5.599 27.448 1.00 41.44 91 VAL A C 1
ATOM 735 O O . VAL A 1 92 ? 24.103 5.493 26.236 1.00 40.77 91 VAL A O 1
ATOM 739 N N . VAL A 1 93 ? 24.752 5.120 28.388 1.00 38.51 92 VAL A N 1
ATOM 740 C CA . VAL A 1 93 ? 26.014 4.428 28.107 1.00 38.61 92 VAL A CA 1
ATOM 741 C C . VAL A 1 93 ? 25.714 3.131 27.328 1.00 42.66 92 VAL A C 1
ATOM 742 O O . VAL A 1 93 ? 26.434 2.826 26.373 1.00 42.01 92 VAL A O 1
ATOM 746 N N . THR A 1 94 ? 24.634 2.405 27.705 1.00 38.82 93 THR A N 1
ATOM 747 C CA . THR A 1 94 ? 24.195 1.189 27.018 1.00 39.45 93 THR A CA 1
ATOM 748 C C . THR A 1 94 ? 23.898 1.525 25.553 1.00 41.85 93 THR A C 1
ATOM 749 O O . THR A 1 94 ? 24.359 0.807 24.681 1.00 41.22 93 THR A O 1
ATOM 753 N N . ALA A 1 95 ? 23.192 2.635 25.280 1.00 38.66 94 ALA A N 1
ATOM 754 C CA . ALA A 1 95 ? 22.880 3.046 23.900 1.00 37.02 94 ALA A CA 1
ATOM 755 C C . ALA A 1 95 ? 24.150 3.415 23.126 1.00 38.99 94 ALA A C 1
ATOM 756 O O . ALA A 1 95 ? 24.315 2.958 21.994 1.00 38.29 94 ALA A O 1
ATOM 758 N N . ILE A 1 96 ? 25.056 4.212 23.740 1.00 35.68 95 ILE A N 1
ATOM 759 C CA . ILE A 1 96 ? 26.325 4.632 23.116 1.00 36.09 95 ILE A CA 1
ATOM 760 C C . ILE A 1 96 ? 27.131 3.402 22.694 1.00 41.49 95 ILE A C 1
ATOM 761 O O . ILE A 1 96 ? 27.480 3.288 21.514 1.00 41.78 95 ILE A O 1
ATOM 766 N N . ASP A 1 97 ? 27.415 2.492 23.662 1.00 38.30 96 ASP A N 1
ATOM 767 C CA . ASP A 1 97 ? 28.188 1.278 23.433 1.00 39.56 96 ASP A CA 1
ATOM 768 C C . ASP A 1 97 ? 27.550 0.398 22.369 1.00 41.99 96 ASP A C 1
ATOM 769 O O . ASP A 1 97 ? 28.264 -0.087 21.499 1.00 41.74 96 ASP A O 1
ATOM 774 N N . TYR A 1 98 ? 26.223 0.219 22.421 1.00 38.54 97 TYR A N 1
ATOM 775 C CA . TYR A 1 98 ? 25.484 -0.556 21.433 1.00 38.93 97 TYR A CA 1
ATOM 776 C C . TYR A 1 98 ? 25.663 0.056 20.031 1.00 42.83 97 TYR A C 1
ATOM 777 O O . TYR A 1 98 ? 26.058 -0.663 19.117 1.00 41.32 97 TYR A O 1
ATOM 786 N N . ILE A 1 99 ? 25.415 1.374 19.873 1.00 39.66 98 ILE A N 1
ATOM 787 C CA . ILE A 1 99 ? 25.543 2.061 18.571 1.00 38.84 98 ILE A CA 1
ATOM 788 C C . ILE A 1 99 ? 26.986 1.916 18.018 1.00 45.88 98 ILE A C 1
ATOM 789 O O . ILE A 1 99 ? 27.150 1.539 16.854 1.00 46.56 98 ILE A O 1
ATOM 794 N N . ASN A 1 100 ? 28.007 2.153 18.874 1.00 43.46 99 ASN A N 1
ATOM 795 C CA . ASN A 1 100 ? 29.422 2.063 18.519 1.00 44.22 99 ASN A CA 1
ATOM 796 C C . ASN A 1 100 ? 29.840 0.687 18.046 1.00 48.84 99 ASN A C 1
ATOM 797 O O . ASN A 1 100 ? 30.761 0.588 17.241 1.00 50.17 99 ASN A O 1
ATOM 802 N N . LYS A 1 101 ? 29.202 -0.368 18.572 1.00 44.58 100 LYS A N 1
ATOM 803 C CA . LYS A 1 101 ? 29.547 -1.755 18.263 1.00 45.29 100 LYS A CA 1
ATOM 804 C C . LYS A 1 101 ? 28.738 -2.320 17.093 1.00 51.89 100 LYS A C 1
ATOM 805 O O . LYS A 1 101 ? 29.060 -3.412 16.624 1.00 53.16 100 LYS A O 1
ATOM 811 N N . LEU A 1 102 ? 27.725 -1.577 16.591 1.00 48.80 101 LEU A N 1
ATOM 812 C CA . LEU A 1 102 ? 26.932 -1.992 15.438 1.00 49.06 101 LEU A CA 1
ATOM 813 C C . LEU A 1 102 ? 27.834 -2.227 14.247 1.00 55.73 101 LEU A C 1
ATOM 814 O O . LEU A 1 102 ? 28.788 -1.461 14.045 1.00 56.81 101 LEU A O 1
ATOM 819 N N . SER A 1 103 ? 27.533 -3.275 13.458 1.00 52.95 102 SER A N 1
ATOM 820 C CA . SER A 1 103 ? 28.282 -3.555 12.239 1.00 54.91 102 SER A CA 1
ATOM 821 C C . SER A 1 103 ? 27.977 -2.480 11.192 1.00 58.63 102 SER A C 1
ATOM 822 O O . SER A 1 103 ? 26.878 -1.901 11.194 1.00 56.50 102 SER A O 1
ATOM 825 N N . GLU A 1 104 ? 28.966 -2.170 10.344 1.00 56.98 103 GLU A N 1
ATOM 826 C CA . GLU A 1 104 ? 28.803 -1.195 9.274 1.00 56.98 103 GLU A CA 1
ATOM 827 C C . GLU A 1 104 ? 27.669 -1.686 8.371 1.00 60.47 103 GLU A C 1
ATOM 828 O O . GLU A 1 104 ? 27.683 -2.882 8.042 1.00 61.74 103 GLU A O 1
ATOM 830 N N . PRO A 1 105 ? 26.632 -0.858 8.047 1.00 54.61 104 PRO A N 1
ATOM 831 C CA . PRO A 1 105 ? 25.526 -1.356 7.208 1.00 54.06 104 PRO A CA 1
ATOM 832 C C . PRO A 1 105 ? 25.950 -1.772 5.818 1.00 58.57 104 PRO A C 1
ATOM 833 O O . PRO A 1 105 ? 26.854 -1.166 5.239 1.00 58.06 104 PRO A O 1
ATOM 837 N N . THR A 1 106 ? 25.287 -2.814 5.300 1.00 56.10 105 THR A N 1
ATOM 838 C CA . THR A 1 106 ? 25.509 -3.326 3.953 1.00 57.42 105 THR A CA 1
ATOM 839 C C . THR A 1 106 ? 24.906 -2.336 2.982 1.00 61.59 105 THR A C 1
ATOM 840 O O . THR A 1 106 ? 24.106 -1.488 3.386 1.00 59.18 105 THR A O 1
ATOM 844 N N . LEU A 1 107 ? 25.249 -2.477 1.697 1.00 60.87 106 LEU A N 1
ATOM 845 C CA . LEU A 1 107 ? 24.696 -1.684 0.609 1.00 61.47 106 LEU A CA 1
ATOM 846 C C . LEU A 1 107 ? 23.168 -1.879 0.585 1.00 61.87 106 LEU A C 1
ATOM 847 O O . LEU A 1 107 ? 22.426 -0.904 0.500 1.00 60.08 106 LEU A O 1
ATOM 852 N N . GLU A 1 108 ? 22.722 -3.144 0.733 1.00 58.27 107 GLU A N 1
ATOM 853 C CA . GLU A 1 108 ? 21.324 -3.577 0.760 1.00 58.66 107 GLU A CA 1
ATOM 854 C C . GLU A 1 108 ? 20.554 -2.912 1.893 1.00 61.80 107 GLU A C 1
ATOM 855 O O . GLU A 1 108 ? 19.463 -2.398 1.650 1.00 63.15 107 GLU A O 1
ATOM 857 N N . GLN A 1 109 ? 21.135 -2.896 3.120 1.00 55.69 108 GLN A N 1
ATOM 858 C CA . GLN A 1 109 ? 20.555 -2.277 4.326 1.00 53.91 108 GLN A CA 1
ATOM 859 C C . GLN A 1 109 ? 20.388 -0.764 4.156 1.00 56.62 108 GLN A C 1
ATOM 860 O O . GLN A 1 109 ? 19.379 -0.207 4.597 1.00 56.53 108 GLN A O 1
ATOM 866 N N . LEU A 1 110 ? 21.366 -0.111 3.493 1.00 52.04 109 LEU A N 1
ATOM 867 C CA . LEU A 1 110 ? 21.355 1.324 3.205 1.00 50.71 109 LEU A CA 1
ATOM 868 C C . LEU A 1 110 ? 20.290 1.679 2.164 1.00 55.01 109 LEU A C 1
ATOM 869 O O . LEU A 1 110 ? 19.774 2.794 2.185 1.00 53.21 109 LEU A O 1
ATOM 874 N N . ASN A 1 111 ? 19.970 0.730 1.252 1.00 53.89 110 ASN A N 1
ATOM 875 C CA . ASN A 1 111 ? 18.981 0.924 0.185 1.00 54.89 110 ASN A CA 1
ATOM 876 C C . ASN A 1 111 ? 17.561 0.584 0.638 1.00 57.88 110 ASN A C 1
ATOM 877 O O . ASN A 1 111 ? 16.620 0.798 -0.123 1.00 59.22 110 ASN A O 1
ATOM 882 N N . LEU A 1 112 ? 17.396 0.073 1.855 1.00 53.21 111 LEU A N 1
ATOM 883 C CA . LEU A 1 112 ? 16.075 -0.255 2.358 1.00 53.85 111 LEU A CA 1
ATOM 884 C C . LEU A 1 112 ? 15.382 0.949 3.022 1.00 56.30 111 LEU A C 1
ATOM 885 O O . LEU A 1 112 ? 16.023 1.745 3.697 1.00 54.00 111 LEU A O 1
ATOM 890 N N . ASN A 1 113 ? 14.064 1.050 2.854 1.00 52.59 112 ASN A N 1
ATOM 891 C CA . ASN A 1 113 ? 13.186 2.000 3.512 1.00 51.17 112 ASN A CA 1
ATOM 892 C C . ASN A 1 113 ? 13.029 1.603 4.978 1.00 53.03 112 ASN A C 1
ATOM 893 O O . ASN A 1 113 ? 13.050 0.410 5.297 1.00 52.05 112 ASN A O 1
ATOM 898 N N . VAL A 1 114 ? 12.909 2.595 5.885 1.00 48.19 113 VAL A N 1
ATOM 899 C CA . VAL A 1 114 ? 12.695 2.301 7.299 1.00 46.66 113 VAL A CA 1
ATOM 900 C C . VAL A 1 114 ? 11.211 2.487 7.588 1.00 50.51 113 VAL A C 1
ATOM 901 O O . VAL A 1 114 ? 10.657 3.514 7.211 1.00 50.85 113 VAL A O 1
ATOM 905 N N . GLN A 1 115 ? 10.565 1.481 8.200 1.00 47.67 114 GLN A N 1
ATOM 906 C CA . GLN A 1 115 ? 9.150 1.503 8.564 1.00 48.17 114 GLN A CA 1
ATOM 907 C C . GLN A 1 115 ? 9.036 1.831 10.029 1.00 50.74 114 GLN A C 1
ATOM 908 O O . GLN A 1 115 ? 9.676 1.180 10.861 1.00 48.82 114 GLN A O 1
ATOM 914 N N . ASP A 1 116 ? 8.234 2.849 10.356 1.00 45.59 115 ASP A N 1
ATOM 915 C CA . ASP A 1 116 ? 8.011 3.246 11.746 1.00 43.08 115 ASP A CA 1
ATOM 916 C C . ASP A 1 116 ? 6.635 3.883 11.874 1.00 47.44 115 ASP A C 1
ATOM 917 O O . ASP A 1 116 ? 5.928 4.013 10.877 1.00 48.58 115 ASP A O 1
ATOM 922 N N . THR A 1 117 ? 6.245 4.271 13.092 1.00 43.10 116 THR A N 1
ATOM 923 C CA . THR A 1 117 ? 4.998 4.982 13.330 1.00 42.80 116 THR A CA 1
ATOM 924 C C . THR A 1 117 ? 5.347 6.259 14.095 1.00 46.30 116 THR A C 1
ATOM 925 O O . THR A 1 117 ? 6.157 6.230 15.028 1.00 45.01 116 THR A O 1
ATOM 929 N N . ALA A 1 118 ? 4.802 7.391 13.640 1.00 42.68 117 ALA A N 1
ATOM 930 C CA . ALA A 1 118 ? 4.973 8.709 14.258 1.00 41.03 117 ALA A CA 1
ATOM 931 C C . ALA A 1 118 ? 3.610 9.123 14.774 1.00 45.39 117 ALA A C 1
ATOM 932 O O . ALA A 1 118 ? 2.787 9.654 14.017 1.00 44.20 117 ALA A O 1
ATOM 934 N N . GLY A 1 119 ? 3.336 8.764 16.027 1.00 42.87 118 GLY A N 1
ATOM 935 C CA . GLY A 1 119 ? 2.018 8.944 16.621 1.00 44.36 118 GLY A CA 1
ATOM 936 C C . GLY A 1 119 ? 1.101 7.899 16.006 1.00 51.32 118 GLY A C 1
ATOM 937 O O . GLY A 1 119 ? 1.363 6.702 16.140 1.00 51.49 118 GLY A O 1
ATOM 938 N N . PHE A 1 120 ? 0.087 8.328 15.251 1.00 50.18 119 PHE A N 1
ATOM 939 C CA . PHE A 1 120 ? -0.843 7.408 14.581 1.00 52.51 119 PHE A CA 1
ATOM 940 C C . PHE A 1 120 ? -0.507 7.228 13.087 1.00 55.56 119 PHE A C 1
ATOM 941 O O . PHE A 1 120 ? -1.143 6.418 12.415 1.00 56.63 119 PHE A O 1
ATOM 949 N N . LYS A 1 121 ? 0.484 7.982 12.576 1.00 49.73 120 LYS A N 1
ATOM 950 C CA . LYS A 1 121 ? 0.925 7.976 11.177 1.00 48.53 120 LYS A CA 1
ATOM 951 C C . LYS A 1 121 ? 2.021 6.939 10.905 1.00 51.50 120 LYS A C 1
ATOM 952 O O . LYS A 1 121 ? 3.103 7.018 11.491 1.00 48.67 120 LYS A O 1
ATOM 958 N N . GLU A 1 122 ? 1.751 6.001 9.983 1.00 49.19 121 GLU A N 1
ATOM 959 C CA . GLU A 1 122 ? 2.744 5.011 9.570 1.00 48.49 121 GLU A CA 1
ATOM 960 C C . GLU A 1 122 ? 3.636 5.660 8.513 1.00 49.81 121 GLU A C 1
ATOM 961 O O . GLU A 1 122 ? 3.144 6.336 7.610 1.00 48.57 121 GLU A O 1
ATOM 963 N N . ILE A 1 123 ? 4.946 5.449 8.607 1.00 44.72 122 ILE A N 1
ATOM 964 C CA . ILE A 1 123 ? 5.890 6.048 7.670 1.00 42.63 122 ILE A CA 1
ATOM 965 C C . ILE A 1 123 ? 6.829 4.987 7.108 1.00 48.69 122 ILE A C 1
ATOM 966 O O . ILE A 1 123 ? 7.136 3.985 7.757 1.00 47.91 122 ILE A O 1
ATOM 971 N N . SER A 1 124 ? 7.253 5.216 5.877 1.00 47.74 123 SER A N 1
ATOM 972 C CA . SER A 1 124 ? 8.218 4.414 5.147 1.00 47.50 123 SER A CA 1
ATOM 973 C C . SER A 1 124 ? 9.088 5.382 4.402 1.00 49.94 123 SER A C 1
ATOM 974 O O . SER A 1 124 ? 8.630 6.040 3.469 1.00 51.06 123 SER A O 1
ATOM 985 N N . PRO A 1 126 ? 13.338 6.315 3.020 1.00 45.50 125 PRO A N 1
ATOM 986 C CA . PRO A 1 126 ? 14.718 5.824 2.900 1.00 45.92 125 PRO A CA 1
ATOM 987 C C . PRO A 1 126 ? 15.519 6.241 4.120 1.00 49.88 125 PRO A C 1
ATOM 988 O O . PRO A 1 126 ? 15.224 7.263 4.751 1.00 47.70 125 PRO A O 1
ATOM 992 N N . ALA A 1 127 ? 16.560 5.463 4.404 1.00 48.74 126 ALA A N 1
ATOM 993 C CA . ALA A 1 127 ? 17.484 5.614 5.511 1.00 48.39 126 ALA A CA 1
ATOM 994 C C . ALA A 1 127 ? 17.926 7.069 5.728 1.00 51.83 126 ALA A C 1
ATOM 995 O O . ALA A 1 127 ? 17.765 7.546 6.842 1.00 51.07 126 ALA A O 1
ATOM 997 N N . SER A 1 128 ? 18.409 7.789 4.678 1.00 49.62 127 SER A N 1
ATOM 998 C CA . SER A 1 128 ? 18.864 9.192 4.783 1.00 49.08 127 SER A CA 1
ATOM 999 C C . SER A 1 128 ? 17.768 10.133 5.300 1.00 50.20 127 SER A C 1
ATOM 1000 O O . SER A 1 128 ? 18.039 10.938 6.187 1.00 48.64 127 SER A O 1
ATOM 1003 N N . GLU A 1 129 ? 16.546 10.029 4.748 1.00 45.68 128 GLU A N 1
ATOM 1004 C CA . GLU A 1 129 ? 15.415 10.859 5.151 1.00 44.43 128 GLU A CA 1
ATOM 1005 C C . GLU A 1 129 ? 14.954 10.479 6.533 1.00 43.51 128 GLU A C 1
ATOM 1006 O O . GLU A 1 129 ? 14.657 11.365 7.316 1.00 43.99 128 GLU A O 1
ATOM 1012 N N . TYR A 1 130 ? 14.872 9.177 6.846 1.00 37.21 129 TYR A N 1
ATOM 1013 C CA . TYR A 1 130 ? 14.387 8.736 8.158 1.00 35.65 129 TYR A CA 1
ATOM 1014 C C . TYR A 1 130 ? 15.264 9.300 9.278 1.00 39.41 129 TYR A C 1
ATOM 1015 O O . TYR A 1 130 ? 14.748 9.839 10.254 1.00 39.02 129 TYR A O 1
ATOM 1032 N N . SER A 1 132 ? 17.686 11.889 9.086 1.00 35.39 131 SER A N 1
ATOM 1033 C CA . SER A 1 132 ? 17.863 13.325 9.099 1.00 35.36 131 SER A C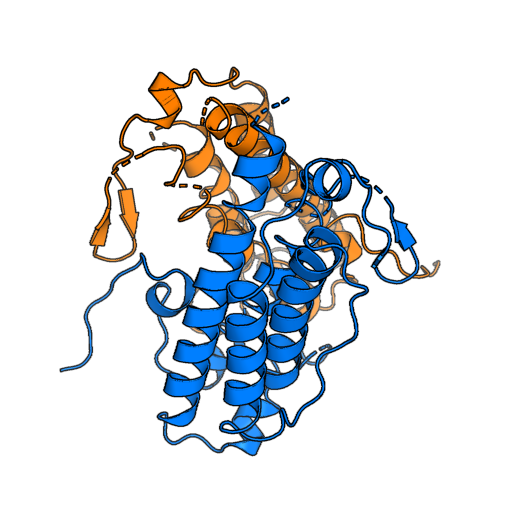A 1
ATOM 1034 C C . SER A 1 132 ? 16.573 14.112 9.188 1.00 40.51 131 SER A C 1
ATOM 1035 O O . SER A 1 132 ? 16.585 15.158 9.827 1.00 41.64 131 SER A O 1
ATOM 1038 N N . SER A 1 133 ? 15.480 13.673 8.541 1.00 35.08 132 SER A N 1
ATOM 1039 C CA . SER A 1 133 ? 14.230 14.441 8.573 1.00 34.48 132 SER A CA 1
ATOM 1040 C C . SER A 1 133 ? 13.326 14.060 9.738 1.00 36.17 132 SER A C 1
ATOM 1041 O O . SER A 1 133 ? 12.615 14.922 10.254 1.00 34.61 132 SER A O 1
ATOM 1044 N N . PHE A 1 134 ? 13.312 12.783 10.129 1.00 32.39 133 PHE A N 1
ATOM 1045 C CA . PHE A 1 134 ? 12.414 12.358 11.187 1.00 31.98 133 PHE A CA 1
ATOM 1046 C C . PHE A 1 134 ? 13.111 12.273 12.542 1.00 35.90 133 PHE A C 1
ATOM 1047 O O . PHE A 1 134 ? 12.699 12.953 13.490 1.00 34.12 133 PHE A O 1
ATOM 1055 N N . VAL A 1 135 ? 14.146 11.446 12.641 1.00 33.12 134 VAL A N 1
ATOM 1056 C CA . VAL A 1 135 ? 14.773 11.241 13.929 1.00 33.44 134 VAL A CA 1
ATOM 1057 C C . VAL A 1 135 ? 15.545 12.467 14.438 1.00 40.01 134 VAL A C 1
ATOM 1058 O O . VAL A 1 135 ? 15.289 12.903 15.557 1.00 39.42 134 VAL A O 1
ATOM 1062 N N . LEU A 1 136 ? 16.489 12.993 13.641 1.00 38.04 135 LEU A N 1
ATOM 1063 C CA A LEU A 1 136 ? 17.346 14.104 14.046 0.50 37.95 135 LEU A CA 1
ATOM 1064 C CA B LEU A 1 136 ? 17.348 14.102 14.046 0.50 37.73 135 LEU A CA 1
ATOM 1065 C C . LEU A 1 136 ? 16.557 15.286 14.677 1.00 41.37 135 LEU A C 1
ATOM 1066 O O . LEU A 1 136 ? 16.934 15.670 15.768 1.00 40.85 135 LEU A O 1
ATOM 1075 N N . PRO A 1 137 ? 15.466 15.891 14.091 1.00 35.75 136 PRO A N 1
ATOM 1076 C CA . PRO A 1 137 ? 14.786 16.997 14.799 1.00 35.31 136 PRO A CA 1
ATOM 1077 C C . PRO A 1 137 ? 14.167 16.576 16.135 1.00 38.37 136 PRO A C 1
ATOM 1078 O O . PRO A 1 137 ? 14.235 17.331 17.107 1.00 36.26 136 PRO A O 1
ATOM 1082 N N . ASN A 1 138 ? 13.556 15.364 16.182 1.00 34.66 137 ASN A N 1
ATOM 1083 C CA . ASN A 1 138 ? 12.921 14.831 17.385 1.00 34.05 137 ASN A CA 1
ATOM 1084 C C . ASN A 1 138 ? 13.964 14.535 18.462 1.00 35.77 137 ASN A C 1
ATOM 1085 O O . ASN A 1 138 ? 13.741 14.863 19.627 1.00 35.86 137 ASN A O 1
ATOM 1090 N N . PHE A 1 139 ? 15.127 13.994 18.060 1.00 30.71 138 PHE A N 1
ATOM 1091 C CA . PHE A 1 139 ? 16.258 13.750 18.953 1.00 29.98 138 PHE A CA 1
ATOM 1092 C C . PHE A 1 139 ? 16.684 15.072 19.638 1.00 34.69 138 PHE A C 1
ATOM 1093 O O . PHE A 1 139 ? 16.804 15.132 20.860 1.00 35.08 138 PHE A O 1
ATOM 1101 N N . PHE A 1 140 ? 16.874 16.132 18.835 1.00 30.46 139 PHE A N 1
ATOM 1102 C CA . PHE A 1 140 ? 17.310 17.420 19.348 1.00 30.11 139 PHE A CA 1
ATOM 1103 C C . PHE A 1 140 ? 16.232 18.103 20.182 1.00 35.44 139 PHE A C 1
ATOM 1104 O O . PHE A 1 140 ? 16.591 18.768 21.147 1.00 34.39 139 PHE A O 1
ATOM 1112 N N . PHE A 1 141 ? 14.932 17.857 19.901 1.00 32.76 140 PHE A N 1
ATOM 1113 C CA . PHE A 1 141 ? 13.853 18.401 20.728 1.00 33.70 140 PHE A CA 1
ATOM 1114 C C . PHE A 1 141 ? 13.974 17.884 22.176 1.00 36.20 140 PHE A C 1
ATOM 1115 O O . PHE A 1 141 ? 13.986 18.686 23.100 1.00 34.98 140 PHE A O 1
ATOM 1123 N N . HIS A 1 142 ? 14.066 16.556 22.361 1.00 32.66 141 HIS A N 1
ATOM 1124 C CA . HIS A 1 142 ? 14.121 15.957 23.698 1.00 33.63 141 HIS A CA 1
ATOM 1125 C C . HIS A 1 142 ? 15.454 16.250 24.401 1.00 38.53 141 HIS A C 1
ATOM 1126 O O . HIS A 1 142 ? 15.435 16.531 25.591 1.00 38.50 141 HIS A O 1
ATOM 1133 N N . ILE A 1 143 ? 16.580 16.274 23.667 1.00 35.46 142 ILE A N 1
ATOM 1134 C CA . ILE A 1 143 ? 17.884 16.659 24.225 1.00 35.74 142 ILE A CA 1
ATOM 1135 C C . ILE A 1 143 ? 17.764 18.108 24.782 1.00 40.99 142 ILE A C 1
ATOM 1136 O O . ILE A 1 143 ? 18.191 18.361 25.907 1.00 41.51 142 ILE A O 1
ATOM 1141 N N . SER A 1 144 ? 17.142 19.035 23.996 1.00 35.75 143 SER A N 1
ATOM 1142 C CA . SER A 1 144 ? 16.922 20.444 24.372 1.00 36.26 143 SER A CA 1
ATOM 1143 C C . SER A 1 144 ? 16.104 20.565 25.636 1.00 41.33 143 SER A C 1
ATOM 1144 O O . SER A 1 144 ? 16.397 21.430 26.465 1.00 42.12 143 SER A O 1
ATOM 1155 N N . VAL A 1 146 ? 15.990 18.312 28.102 1.00 39.02 145 VAL A N 1
ATOM 1156 C CA . VAL A 1 146 ? 16.839 17.844 29.216 1.00 39.06 145 VAL A CA 1
ATOM 1157 C C . VAL A 1 146 ? 17.690 19.019 29.744 1.00 43.66 145 VAL A C 1
ATOM 1158 O O . VAL A 1 146 ? 17.761 19.238 30.958 1.00 43.36 145 VAL A O 1
ATOM 1162 N N . TYR A 1 147 ? 18.311 19.773 28.804 1.00 39.36 146 TYR A N 1
ATOM 1163 C CA A TYR A 1 147 ? 19.161 20.919 29.088 0.50 39.61 146 TYR A CA 1
ATOM 1164 C CA B TYR A 1 147 ? 19.170 20.905 29.144 0.50 39.46 146 TYR A CA 1
ATOM 1165 C C . TYR A 1 147 ? 18.364 22.041 29.766 1.00 46.11 146 TYR A C 1
ATOM 1166 O O . TYR A 1 147 ? 18.801 22.587 30.786 1.00 47.78 146 TYR A O 1
ATOM 1183 N N . ALA A 1 148 ? 17.202 22.390 29.186 1.00 43.82 147 ALA A N 1
ATOM 1184 C CA . ALA A 1 148 ? 16.351 23.461 29.715 1.00 45.28 147 ALA A CA 1
ATOM 1185 C C . ALA A 1 148 ? 15.826 23.136 31.133 1.00 50.55 147 ALA A C 1
ATOM 1186 O O . ALA A 1 148 ? 15.805 24.030 31.984 1.00 50.88 147 ALA A O 1
ATOM 1188 N N . ILE A 1 149 ? 15.446 21.859 31.396 1.00 46.25 148 ILE A N 1
ATOM 1189 C CA . ILE A 1 149 ? 14.967 21.428 32.721 1.00 46.46 148 ILE A CA 1
ATOM 1190 C C . ILE A 1 149 ? 16.121 21.556 33.739 1.00 53.03 148 ILE A C 1
ATOM 1191 O O . ILE A 1 149 ? 15.910 22.068 34.841 1.00 54.80 148 ILE A O 1
ATOM 1196 N N . ALA A 1 150 ? 17.332 21.119 33.354 1.00 49.79 149 ALA A N 1
ATOM 1197 C CA . ALA A 1 150 ? 18.528 21.185 34.194 1.00 50.80 149 ALA A CA 1
ATOM 1198 C C . ALA A 1 150 ? 18.826 22.635 34.587 1.00 57.18 149 ALA A C 1
ATOM 1199 O O . ALA A 1 150 ? 19.007 22.915 35.771 1.00 57.21 149 ALA A O 1
ATOM 1201 N N . LYS A 1 151 ? 18.800 23.559 33.591 1.00 54.88 150 LYS A N 1
ATOM 1202 C CA . LYS A 1 151 ? 19.046 24.990 33.783 1.00 56.19 150 LYS A CA 1
ATOM 1203 C C . LYS A 1 151 ? 17.982 25.611 34.703 1.00 63.55 150 LYS A C 1
ATOM 1204 O O . LYS A 1 151 ? 18.315 26.441 35.548 1.00 65.52 150 LYS A O 1
ATOM 1209 N N . ASN A 1 152 ? 16.717 25.186 34.547 1.00 60.52 151 ASN A N 1
ATOM 1210 C CA . ASN A 1 152 ? 15.563 25.652 35.320 1.00 61.80 151 ASN A CA 1
ATOM 1211 C C . ASN A 1 152 ? 15.674 25.264 36.796 1.00 66.76 151 ASN A C 1
ATOM 1212 O O . ASN A 1 152 ? 15.085 25.932 37.640 1.00 69.36 151 ASN A O 1
ATOM 1217 N N . ASN A 1 153 ? 16.407 24.188 37.100 1.00 62.06 152 ASN A N 1
ATOM 1218 C CA . ASN A 1 153 ? 16.574 23.686 38.454 1.00 62.97 152 ASN A CA 1
ATOM 1219 C C . ASN A 1 153 ? 17.947 24.057 39.035 1.00 68.02 152 ASN A C 1
ATOM 1220 O O . ASN A 1 153 ? 18.482 23.346 39.885 1.00 68.36 152 ASN A O 1
ATOM 1225 N N . GLY A 1 154 ? 18.470 25.201 38.599 1.00 65.04 153 GLY A N 1
ATOM 1226 C CA . GLY A 1 154 ? 19.712 25.783 39.097 1.00 65.79 153 GLY A CA 1
ATOM 1227 C C . GLY A 1 154 ? 21.027 25.098 38.779 1.00 68.09 153 GLY A C 1
ATOM 1228 O O . GLY A 1 154 ? 22.061 25.527 39.306 1.00 68.56 153 GLY A O 1
ATOM 1229 N N . VAL A 1 155 ? 21.018 24.044 37.927 1.00 61.31 154 VAL A N 1
ATOM 1230 C CA . VAL A 1 155 ? 22.251 23.351 37.518 1.00 59.52 154 VAL A CA 1
ATOM 1231 C C . VAL A 1 155 ? 23.059 24.319 36.637 1.00 62.33 154 VAL A C 1
ATOM 1232 O O . VAL A 1 155 ? 22.477 24.994 35.787 1.00 61.01 154 VAL A O 1
ATOM 1236 N N . SER A 1 156 ? 24.385 24.406 36.872 1.00 59.46 155 SER A N 1
ATOM 1237 C CA . SER A 1 156 ? 25.291 25.281 36.128 1.00 59.13 155 SER A CA 1
ATOM 1238 C C . SER A 1 156 ? 25.593 24.708 34.723 1.00 61.24 155 SER A C 1
ATOM 1239 O O . SER A 1 156 ? 26.562 23.968 34.532 1.00 61.98 155 SER A O 1
ATOM 1242 N N . VAL A 1 157 ? 24.754 25.041 33.746 1.00 55.24 156 VAL A N 1
ATOM 1243 C CA . VAL A 1 157 ? 24.946 24.576 32.374 1.00 52.79 156 VAL A CA 1
ATOM 1244 C C . VAL A 1 157 ? 25.034 25.733 31.405 1.00 54.78 156 VAL A C 1
ATOM 1245 O O . VAL A 1 157 ? 24.356 26.753 31.582 1.00 56.11 156 VAL A O 1
ATOM 1249 N N . THR A 1 158 ? 25.890 25.585 30.385 1.00 47.87 157 THR A N 1
ATOM 1250 C CA . THR A 1 158 ? 26.041 26.570 29.321 1.00 46.31 157 THR A CA 1
ATOM 1251 C C . THR A 1 158 ? 25.766 25.850 28.005 1.00 48.46 157 THR A C 1
ATOM 1252 O O . THR A 1 158 ? 25.599 24.620 28.003 1.00 47.54 157 THR A O 1
ATOM 1256 N N . LYS A 1 159 ? 25.763 26.596 26.889 1.00 42.66 158 LYS A N 1
ATOM 1257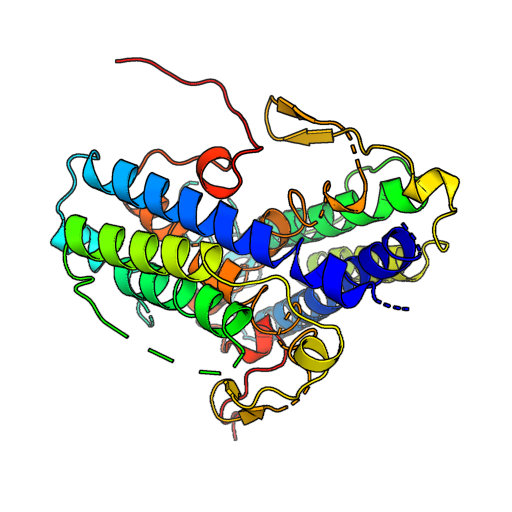 C CA . LYS A 1 159 ? 25.593 26.035 25.561 1.00 41.45 158 LYS A CA 1
ATOM 1258 C C . LYS A 1 159 ? 26.713 25.018 25.244 1.00 43.84 158 LYS A C 1
ATOM 1259 O O . LYS A 1 159 ? 26.486 24.101 24.473 1.00 43.05 158 LYS A O 1
ATOM 1265 N N . GLY A 1 160 ? 27.874 25.171 25.884 1.00 41.86 159 GLY A N 1
ATOM 1266 C CA . GLY A 1 160 ? 29.009 24.262 25.752 1.00 41.38 159 GLY A CA 1
ATOM 1267 C C . GLY A 1 160 ? 28.694 22.845 26.183 1.00 45.44 159 GLY A C 1
ATOM 1268 O O . GLY A 1 160 ? 29.162 21.895 25.563 1.00 44.75 159 GLY A O 1
ATOM 1269 N N . ASP A 1 161 ? 27.831 22.689 27.201 1.00 42.37 160 ASP A N 1
ATOM 1270 C CA . ASP A 1 161 ? 27.392 21.376 27.680 1.00 40.88 160 ASP A CA 1
ATOM 1271 C C . ASP A 1 161 ? 26.458 20.729 26.656 1.00 43.78 160 ASP A C 1
ATOM 1272 O O . ASP A 1 161 ? 26.350 19.516 26.630 1.00 44.30 160 ASP A O 1
ATOM 1277 N N . PHE A 1 162 ? 25.793 21.538 25.820 1.00 38.04 161 PHE A N 1
ATOM 1278 C CA . PHE A 1 162 ? 24.852 21.090 24.803 1.00 36.66 161 PHE A CA 1
ATOM 1279 C C . PHE A 1 162 ? 25.537 20.746 23.464 1.00 40.85 161 PHE A C 1
ATOM 1280 O O . PHE A 1 162 ? 25.169 19.742 22.858 1.00 41.94 161 PHE A O 1
ATOM 1288 N N . ASP A 1 163 ? 26.484 21.568 22.981 1.00 36.87 162 ASP A N 1
ATOM 1289 C CA . ASP A 1 163 ? 27.067 21.283 21.666 1.00 36.27 162 ASP A CA 1
ATOM 1290 C C . ASP A 1 163 ? 28.559 20.972 21.680 1.00 41.93 162 ASP A C 1
ATOM 1291 O O . ASP A 1 163 ? 29.066 20.585 20.635 1.00 43.32 162 ASP A O 1
ATOM 1296 N N . GLY A 1 164 ? 29.245 21.169 22.815 1.00 38.49 163 GLY A N 1
ATOM 1297 C CA . GLY A 1 164 ? 30.681 20.923 22.930 1.00 38.06 163 GLY A CA 1
ATOM 1298 C C . GLY A 1 164 ? 31.549 21.848 22.105 1.00 39.91 163 GLY A C 1
ATOM 1299 O O . GLY A 1 164 ? 32.728 21.558 21.902 1.00 40.13 163 GLY A O 1
ATOM 1300 N N . ILE A 1 165 ? 30.982 22.977 21.630 1.00 35.75 164 ILE A N 1
ATOM 1301 C CA . ILE A 1 165 ? 31.681 23.960 20.796 1.00 35.65 164 ILE A CA 1
ATOM 1302 C C . ILE A 1 165 ? 31.683 25.329 21.514 1.00 41.29 164 ILE A C 1
ATOM 1303 O O . ILE A 1 165 ? 32.741 25.955 21.607 1.00 42.54 164 ILE A O 1
ATOM 1308 N N . HIS A 1 166 ? 30.521 25.779 22.030 1.00 37.43 165 HIS A N 1
ATOM 1309 C CA . HIS A 1 166 ? 30.440 27.038 22.780 1.00 38.31 165 HIS A CA 1
ATOM 1310 C C . HIS A 1 166 ? 31.317 26.964 24.013 1.00 42.97 165 HIS A C 1
ATOM 1311 O O . HIS A 1 166 ? 31.391 25.908 24.644 1.00 41.84 165 HIS A O 1
ATOM 1318 N N . GLN A 1 167 ? 32.004 28.067 24.343 1.00 40.94 166 GLN A N 1
ATOM 1319 C CA . GLN A 1 167 ? 32.848 28.140 25.533 1.00 41.47 166 GLN A CA 1
ATOM 1320 C C . GLN A 1 167 ? 32.617 29.444 26.250 1.00 42.95 166 GLN A C 1
ATOM 1321 O O . GLN A 1 167 ? 32.468 30.495 25.634 1.00 41.95 166 GLN A O 1
ATOM 1327 N N . TYR A 1 168 ? 32.566 29.369 27.563 1.00 39.58 167 TYR A N 1
ATOM 1328 C CA . TYR A 1 168 ? 32.374 30.515 28.448 1.00 39.18 167 TYR A CA 1
ATOM 1329 C C . TYR A 1 168 ? 33.362 30.408 29.594 1.00 44.63 167 TYR A C 1
ATOM 1330 O O . TYR A 1 168 ? 33.825 29.300 29.861 1.00 44.06 167 TYR A O 1
ATOM 1339 N N . PRO A 1 169 ? 33.681 31.504 30.323 1.00 42.32 168 PRO A N 1
ATOM 1340 C CA . PRO A 1 169 ? 34.561 31.373 31.500 1.00 44.12 168 PRO A CA 1
ATOM 1341 C C . PRO A 1 169 ? 34.065 30.277 32.472 1.00 49.60 168 PRO A C 1
ATOM 1342 O O . PRO A 1 169 ? 32.853 30.097 32.679 1.00 46.59 168 PRO A O 1
ATOM 1346 N N . LYS A 1 170 ? 35.009 29.504 33.012 1.00 48.13 169 LYS A N 1
ATOM 1347 C CA . LYS A 1 170 ? 34.710 28.405 33.929 1.00 48.15 169 LYS A CA 1
ATOM 1348 C C . LYS A 1 170 ? 34.904 28.839 35.375 1.00 50.22 169 LYS A C 1
ATOM 1349 O O . LYS A 1 170 ? 35.594 29.834 35.624 1.00 51.12 169 LYS A O 1
ATOM 1352 N N . GLY A 1 171 ? 34.294 28.103 36.307 1.00 45.84 170 GLY A N 1
ATOM 1353 C CA . GLY A 1 171 ? 34.443 28.345 37.746 1.00 48.16 170 GLY A CA 1
ATOM 1354 C C . GLY A 1 171 ? 35.905 28.368 38.160 1.00 53.85 170 GLY A C 1
ATOM 1355 O O . GLY A 1 171 ? 36.754 27.786 37.473 1.00 54.00 170 GLY A O 1
ATOM 1356 N N . PHE A 1 172 ? 36.215 29.062 39.251 1.00 52.60 171 PHE A N 1
ATOM 1357 C CA . PHE A 1 172 ? 37.573 29.228 39.785 1.00 68.61 171 PHE A CA 1
ATOM 1358 C C . PHE A 1 172 ? 38.284 27.899 40.113 1.00 99.10 171 PHE A C 1
ATOM 1359 O O . PHE A 1 172 ? 37.649 26.906 40.464 1.00 64.34 171 PHE A O 1
ATOM 1367 N N . GLY B 1 1 ? 32.863 10.064 -0.833 1.00 60.23 0 GLY B N 1
ATOM 1368 C CA . GLY B 1 1 ? 33.833 10.843 -0.076 1.00 59.33 0 GLY B CA 1
ATOM 1369 C C . GLY B 1 1 ? 33.399 12.282 0.086 1.00 59.64 0 GLY B C 1
ATOM 1370 O O . GLY B 1 1 ? 32.299 12.531 0.590 1.00 57.75 0 GLY B O 1
ATOM 1379 N N . LEU B 1 3 ? 32.336 14.530 -2.149 1.00 44.24 2 LEU B N 1
ATOM 1380 C CA . LEU B 1 3 ? 31.121 14.944 -2.868 1.00 42.48 2 LEU B CA 1
ATOM 1381 C C . LEU B 1 3 ? 29.858 14.780 -2.036 1.00 44.83 2 LEU B C 1
ATOM 1382 O O . LEU B 1 3 ? 28.915 15.550 -2.210 1.00 44.64 2 LEU B O 1
ATOM 1387 N N . SER B 1 4 ? 29.836 13.805 -1.115 1.00 41.56 3 SER B N 1
ATOM 1388 C CA . SER B 1 4 ? 28.684 13.579 -0.235 1.00 40.70 3 SER B CA 1
ATOM 1389 C C . SER B 1 4 ? 28.379 14.800 0.637 1.00 42.61 3 SER B C 1
ATOM 1390 O O . SER B 1 4 ? 27.258 14.911 1.116 1.00 42.26 3 SER B O 1
ATOM 1393 N N . ARG B 1 5 ? 29.357 15.725 0.817 1.00 38.63 4 ARG B N 1
ATOM 1394 C CA . ARG B 1 5 ? 29.167 16.970 1.583 1.00 38.47 4 ARG B CA 1
ATOM 1395 C C . ARG B 1 5 ? 28.109 17.850 0.893 1.00 42.00 4 ARG B C 1
ATOM 1396 O O . ARG B 1 5 ? 27.322 18.504 1.575 1.00 39.98 4 ARG B O 1
ATOM 1404 N N . ILE B 1 6 ? 28.045 17.798 -0.450 1.00 38.00 5 ILE B N 1
ATOM 1405 C CA . ILE B 1 6 ? 27.034 18.538 -1.216 1.00 38.36 5 ILE B CA 1
ATOM 1406 C C . ILE B 1 6 ? 25.638 17.963 -0.882 1.00 42.44 5 ILE B C 1
ATOM 1407 O O . ILE B 1 6 ? 24.727 18.722 -0.562 1.00 40.14 5 ILE B O 1
ATOM 1412 N N . ASP B 1 7 ? 25.514 16.626 -0.892 1.00 41.47 6 ASP B N 1
ATOM 1413 C CA . ASP B 1 7 ? 24.300 15.894 -0.535 1.00 40.42 6 ASP B CA 1
ATOM 1414 C C . ASP B 1 7 ? 23.904 16.191 0.917 1.00 41.63 6 ASP B C 1
ATOM 1415 O O . ASP B 1 7 ? 22.728 16.428 1.176 1.00 39.44 6 ASP B O 1
ATOM 1420 N N . LEU B 1 8 ? 24.878 16.208 1.845 1.00 38.63 7 LEU B N 1
ATOM 1421 C CA . LEU B 1 8 ? 24.651 16.519 3.265 1.00 37.99 7 LEU B CA 1
ATOM 1422 C C . LEU B 1 8 ? 24.098 17.940 3.400 1.00 39.78 7 LEU B C 1
ATOM 1423 O O . LEU B 1 8 ? 23.105 18.151 4.107 1.00 38.11 7 LEU B O 1
ATOM 1428 N N . TYR B 1 9 ? 24.709 18.891 2.669 1.00 36.99 8 TYR B N 1
ATOM 1429 C CA . TYR B 1 9 ? 24.296 20.296 2.641 1.00 37.49 8 TYR B CA 1
ATOM 1430 C C . TYR B 1 9 ? 22.862 20.432 2.139 1.00 40.07 8 TYR B C 1
ATOM 1431 O O . TYR B 1 9 ? 22.092 21.133 2.787 1.00 38.18 8 TYR B O 1
ATOM 1440 N N . ILE B 1 10 ? 22.521 19.814 0.971 1.00 37.44 9 ILE B N 1
ATOM 1441 C CA . ILE B 1 10 ? 21.178 19.906 0.386 1.00 37.34 9 ILE B CA 1
ATOM 1442 C C . ILE B 1 10 ? 20.152 19.359 1.379 1.00 39.44 9 ILE B C 1
ATOM 1443 O O . ILE B 1 10 ? 19.117 20.004 1.584 1.00 38.40 9 ILE B O 1
ATOM 1448 N N . LYS B 1 11 ? 20.447 18.189 2.006 1.00 34.80 10 LYS B N 1
ATOM 1449 C CA A LYS B 1 11 ? 19.547 17.553 2.966 0.50 34.17 10 LYS B CA 1
ATOM 1450 C CA B LYS B 1 11 ? 19.547 17.551 2.967 0.50 34.27 10 LYS B CA 1
ATOM 1451 C C . LYS B 1 11 ? 19.327 18.467 4.166 1.00 38.02 10 LYS B C 1
ATOM 1452 O O . LYS B 1 11 ? 18.187 18.728 4.526 1.00 36.95 10 LYS B O 1
ATOM 1463 N N . HIS B 1 12 ? 20.414 18.967 4.787 1.00 34.18 11 HIS B N 1
ATOM 1464 C CA . HIS B 1 12 ? 20.286 19.824 5.946 1.00 33.87 11 HIS B CA 1
ATOM 1465 C C . HIS B 1 12 ? 19.715 21.195 5.579 1.00 36.93 11 HIS B C 1
ATOM 1466 O O . HIS B 1 12 ? 18.826 21.642 6.306 1.00 36.51 11 HIS B O 1
ATOM 1473 N N . ARG B 1 13 ? 20.109 21.811 4.424 1.00 34.16 12 ARG B N 1
ATOM 1474 C CA . ARG B 1 13 ? 19.469 23.066 3.987 1.00 34.33 12 ARG B CA 1
ATOM 1475 C C . ARG B 1 13 ? 17.950 22.867 3.897 1.00 37.29 12 ARG B C 1
ATOM 1476 O O .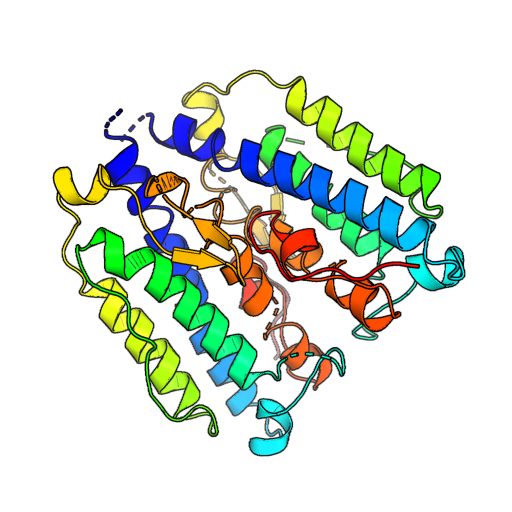 ARG B 1 13 ? 17.208 23.718 4.391 1.00 35.76 12 ARG B O 1
ATOM 1484 N N . ASP B 1 14 ? 17.494 21.718 3.329 1.00 33.10 13 ASP B N 1
ATOM 1485 C CA . ASP B 1 14 ? 16.056 21.430 3.166 1.00 33.48 13 ASP B CA 1
ATOM 1486 C C . ASP B 1 14 ? 15.370 21.243 4.506 1.00 36.73 13 ASP B C 1
ATOM 1487 O O . ASP B 1 14 ? 14.213 21.623 4.635 1.00 35.88 13 ASP B O 1
ATOM 1492 N N . ILE B 1 15 ? 16.090 20.712 5.506 1.00 33.52 14 ILE B N 1
ATOM 1493 C CA . ILE B 1 15 ? 15.610 20.548 6.876 1.00 33.80 14 ILE B CA 1
ATOM 1494 C C . ILE B 1 15 ? 15.451 21.949 7.516 1.00 38.08 14 ILE B C 1
ATOM 1495 O O . ILE B 1 15 ? 14.391 22.204 8.083 1.00 37.64 14 ILE B O 1
ATOM 1500 N N . PHE B 1 16 ? 16.442 22.869 7.375 1.00 34.84 15 PHE B N 1
ATOM 1501 C CA . PHE B 1 16 ? 16.292 24.247 7.889 1.00 34.44 15 PHE B CA 1
ATOM 1502 C C . PHE B 1 16 ? 15.073 24.925 7.256 1.00 38.45 15 PHE B C 1
ATOM 1503 O O . PHE B 1 16 ? 14.303 25.569 7.964 1.00 38.85 15 PHE B O 1
ATOM 1511 N N . LEU B 1 17 ? 14.905 24.777 5.927 1.00 34.59 16 LEU B N 1
ATOM 1512 C CA . LEU B 1 17 ? 13.803 25.376 5.170 1.00 34.87 16 LEU B CA 1
ATOM 1513 C C . LEU B 1 17 ? 12.453 24.851 5.648 1.00 40.28 16 LEU B C 1
ATOM 1514 O O . LEU B 1 17 ? 11.534 25.644 5.878 1.00 41.63 16 LEU B O 1
ATOM 1519 N N . LYS B 1 18 ? 12.351 23.518 5.837 1.00 34.23 17 LYS B N 1
ATOM 1520 C CA . LYS B 1 18 ? 11.130 22.876 6.297 1.00 33.48 17 LYS B CA 1
ATOM 1521 C C . LYS B 1 18 ? 10.718 23.385 7.681 1.00 37.23 17 LYS B C 1
ATOM 1522 O O . LYS B 1 18 ? 9.551 23.719 7.876 1.00 37.68 17 LYS B O 1
ATOM 1528 N N . HIS B 1 19 ? 11.670 23.451 8.623 1.00 32.28 18 HIS B N 1
ATOM 1529 C CA . HIS B 1 19 ? 11.410 23.836 10.002 1.00 31.82 18 HIS B CA 1
ATOM 1530 C C . HIS B 1 19 ? 11.181 25.339 10.128 1.00 35.63 18 HIS B C 1
ATOM 1531 O O . HIS B 1 19 ? 10.380 25.742 10.971 1.00 35.94 18 HIS B O 1
ATOM 1538 N N . LEU B 1 20 ? 11.762 26.149 9.234 1.00 30.86 19 LEU B N 1
ATOM 1539 C CA . LEU B 1 20 ? 11.453 27.583 9.214 1.00 32.34 19 LEU B CA 1
ATOM 1540 C C . LEU B 1 20 ? 9.984 27.772 8.770 1.00 36.79 19 LEU B C 1
ATOM 1541 O O . LEU B 1 20 ? 9.272 28.598 9.339 1.00 34.83 19 LEU B O 1
ATOM 1546 N N . GLU B 1 21 ? 9.510 26.937 7.817 1.00 32.80 20 GLU B N 1
ATOM 1547 C CA . GLU B 1 21 ? 8.117 27.001 7.358 1.00 32.69 20 GLU B CA 1
ATOM 1548 C C . GLU B 1 21 ? 7.166 26.533 8.463 1.00 36.90 20 GLU B C 1
ATOM 1549 O O . GLU B 1 21 ? 6.114 27.139 8.636 1.00 37.52 20 GLU B O 1
ATOM 1555 N N . LEU B 1 22 ? 7.546 25.480 9.235 1.00 33.15 21 LEU B N 1
ATOM 1556 C CA . LEU B 1 22 ? 6.742 24.983 10.359 1.00 31.94 21 LEU B CA 1
ATOM 1557 C C . LEU B 1 22 ? 6.726 26.039 11.474 1.00 39.39 21 LEU B C 1
ATOM 1558 O O . LEU B 1 22 ? 5.695 26.210 12.124 1.00 39.65 21 LEU B O 1
ATOM 1563 N N . LEU B 1 23 ? 7.853 26.773 11.656 1.00 37.10 22 LEU B N 1
ATOM 1564 C CA . LEU B 1 23 ? 7.968 27.879 12.605 1.00 38.55 22 LEU B CA 1
ATOM 1565 C C . LEU B 1 23 ? 7.010 29.003 12.179 1.00 43.32 22 LEU B C 1
ATOM 1566 O O . LEU B 1 23 ? 6.298 29.521 13.031 1.00 45.58 22 LEU B O 1
ATOM 1571 N N . HIS B 1 24 ? 6.944 29.340 10.874 1.00 38.53 23 HIS B N 1
ATOM 1572 C CA . HIS B 1 24 ? 6.025 30.376 10.377 1.00 40.19 23 HIS B CA 1
ATOM 1573 C C . HIS B 1 24 ? 4.561 29.942 10.644 1.00 45.49 23 HIS B C 1
ATOM 1574 O O . HIS B 1 24 ? 3.759 30.754 11.101 1.00 46.88 23 HIS B O 1
ATOM 1581 N N . LYS B 1 25 ? 4.229 28.661 10.360 1.00 40.65 24 LYS B N 1
ATOM 1582 C CA . LYS B 1 25 ? 2.909 28.086 10.626 1.00 40.77 24 LYS B CA 1
ATOM 1583 C C . LYS B 1 25 ? 2.607 28.059 12.132 1.00 46.04 24 LYS B C 1
ATOM 1584 O O . LYS B 1 25 ? 1.450 28.254 12.503 1.00 47.94 24 LYS B O 1
ATOM 1590 N N . LEU B 1 26 ? 3.633 27.866 12.997 1.00 41.97 25 LEU B N 1
ATOM 1591 C CA . LEU B 1 26 ? 3.454 27.902 14.449 1.00 43.63 25 LEU B CA 1
ATOM 1592 C C . LEU B 1 26 ? 3.069 29.328 14.893 1.00 51.84 25 LEU B C 1
ATOM 1593 O O . LEU B 1 26 ? 2.089 29.471 15.621 1.00 53.20 25 LEU B O 1
ATOM 1598 N N . ILE B 1 27 ? 3.796 30.367 14.418 1.00 48.36 26 ILE B N 1
ATOM 1599 C CA . ILE B 1 27 ? 3.525 31.778 14.732 1.00 49.60 26 ILE B CA 1
ATOM 1600 C C . ILE B 1 27 ? 2.075 32.146 14.299 1.00 57.38 26 ILE B C 1
ATOM 1601 O O . ILE B 1 27 ? 1.389 32.846 15.044 1.00 59.95 26 ILE B O 1
ATOM 1606 N N . GLU B 1 28 ? 1.594 31.629 13.151 1.00 52.96 27 GLU B N 1
ATOM 1607 C CA . GLU B 1 28 ? 0.212 31.847 12.693 1.00 53.73 27 GLU B CA 1
ATOM 1608 C C . GLU B 1 28 ? -0.794 31.227 13.676 1.00 61.08 27 GLU B C 1
ATOM 1609 O O . GLU B 1 28 ? -1.834 31.825 13.918 1.00 64.32 27 GLU B O 1
ATOM 1615 N N . LYS B 1 29 ? -0.481 30.037 14.248 1.00 56.92 28 LYS B N 1
ATOM 1616 C CA . LYS B 1 29 ? -1.332 29.342 15.225 1.00 57.81 28 LYS B CA 1
ATOM 1617 C C . LYS B 1 29 ? -1.377 30.134 16.546 1.00 65.63 28 LYS B C 1
ATOM 1618 O O . LYS B 1 29 ? -2.456 30.274 17.119 1.00 67.82 28 LYS B O 1
ATOM 1624 N N . VAL B 1 30 ? -0.215 30.664 17.007 1.00 62.56 29 VAL B N 1
ATOM 1625 C CA . VAL B 1 30 ? -0.065 31.466 18.233 1.00 63.72 29 VAL B CA 1
ATOM 1626 C C . VAL B 1 30 ? -0.842 32.794 18.060 1.00 72.41 29 VAL B C 1
ATOM 1627 O O . VAL B 1 30 ? -1.465 33.258 19.015 1.00 73.76 29 VAL B O 1
ATOM 1631 N N . GLU B 1 31 ? -0.852 33.357 16.829 1.00 70.92 30 GLU B N 1
ATOM 1632 C CA . GLU B 1 31 ? -1.553 34.600 16.464 1.00 73.16 30 GLU B CA 1
ATOM 1633 C C . GLU B 1 31 ? -3.074 34.435 16.612 1.00 80.61 30 GLU B C 1
ATOM 1634 O O . GLU B 1 31 ? -3.709 35.235 17.297 1.00 82.30 30 GLU B O 1
ATOM 1640 N N . ASP B 1 32 ? -3.638 33.372 16.006 1.00 78.06 31 ASP B N 1
ATOM 1641 C CA . ASP B 1 32 ? -5.066 33.054 16.022 1.00 80.23 31 ASP B CA 1
ATOM 1642 C C . ASP B 1 32 ? -5.526 32.355 17.332 1.00 87.20 31 ASP B C 1
ATOM 1643 O O . ASP B 1 32 ? -6.683 31.935 17.402 1.00 88.47 31 ASP B O 1
ATOM 1645 N N . SER B 1 33 ? -4.653 32.267 18.371 1.00 84.40 32 SER B N 1
ATOM 1646 C CA . SER B 1 33 ? -4.975 31.620 19.654 1.00 85.31 32 SER B CA 1
ATOM 1647 C C . SER B 1 33 ? -5.753 32.541 20.630 1.00 94.16 32 SER B C 1
ATOM 1648 O O . SER B 1 33 ? -6.036 32.118 21.758 1.00 94.95 32 SER B O 1
ATOM 1651 N N . SER B 1 34 ? -6.115 33.774 20.194 1.00 93.16 33 SER B N 1
ATOM 1652 C CA . SER B 1 34 ? -6.859 34.790 20.970 1.00 96.08 33 SER B CA 1
ATOM 1653 C C . SER B 1 34 ? -6.143 35.141 22.307 1.00 99.36 33 SER B C 1
ATOM 1654 O O . SER B 1 34 ? -6.788 35.466 23.309 1.00 100.98 33 SER B O 1
ATOM 1657 N N . LEU B 1 35 ? -4.802 35.092 22.285 1.00 92.69 34 LEU B N 1
ATOM 1658 C CA . LEU B 1 35 ? -3.930 35.422 23.406 1.00 91.78 34 LEU B CA 1
ATOM 1659 C C . LEU B 1 35 ? -3.389 36.838 23.218 1.00 94.70 34 LEU B C 1
ATOM 1660 O O . LEU B 1 35 ? -3.439 37.344 22.094 1.00 95.10 34 LEU B O 1
ATOM 1662 N N . ASN B 1 36 ? -2.891 37.491 24.300 1.00 89.15 35 ASN B N 1
ATOM 1663 C CA . ASN B 1 36 ? -2.326 38.849 24.210 1.00 88.28 35 ASN B CA 1
ATOM 1664 C C . ASN B 1 36 ? -0.981 38.785 23.468 1.00 86.10 35 ASN B C 1
ATOM 1665 O O . ASN B 1 36 ? -0.077 38.070 23.902 1.00 83.95 35 ASN B O 1
ATOM 1670 N N . GLU B 1 37 ? -0.884 39.517 22.338 1.00 79.90 36 GLU B N 1
ATOM 1671 C CA . GLU B 1 37 ? 0.262 39.590 21.425 1.00 76.88 36 GLU B CA 1
ATOM 1672 C C . GLU B 1 37 ? 1.583 39.870 22.162 1.00 79.03 36 GLU B C 1
ATOM 1673 O O . GLU B 1 37 ? 2.476 39.025 22.115 1.00 76.33 36 GLU B O 1
ATOM 1679 N N . SER B 1 38 ? 1.697 41.023 22.845 1.00 77.16 37 SER B N 1
ATOM 1680 C CA . SER B 1 38 ? 2.899 41.431 23.579 1.00 76.80 37 SER B CA 1
ATOM 1681 C C . SER B 1 38 ? 3.271 40.454 24.690 1.00 78.97 37 SER B C 1
ATOM 1682 O O . SER B 1 38 ? 4.456 40.165 24.857 1.00 76.48 37 SER B O 1
ATOM 1685 N N . GLU B 1 39 ? 2.269 39.945 25.440 1.00 76.86 38 GLU B N 1
ATOM 1686 C CA . GLU B 1 39 ? 2.475 38.993 26.534 1.00 76.02 38 GLU B CA 1
ATOM 1687 C C . GLU B 1 39 ? 3.112 37.701 26.011 1.00 76.85 38 GLU B C 1
ATOM 1688 O O . GLU B 1 39 ? 4.057 37.202 26.622 1.00 75.66 38 GLU B O 1
ATOM 1690 N N . LEU B 1 40 ? 2.649 37.221 24.844 1.00 72.03 39 LEU B N 1
ATOM 1691 C CA . LEU B 1 40 ? 3.137 36.008 24.191 1.00 69.65 39 LEU B CA 1
ATOM 1692 C C . LEU B 1 40 ? 4.554 36.141 23.656 1.00 67.91 39 LEU B C 1
ATOM 1693 O O . LEU B 1 40 ? 5.380 35.264 23.907 1.00 65.80 39 LEU B O 1
ATOM 1698 N N . LEU B 1 41 ? 4.824 37.211 22.892 1.00 61.82 40 LEU B N 1
ATOM 1699 C CA . LEU B 1 41 ? 6.131 37.457 22.285 1.00 59.39 40 LEU B CA 1
ATOM 1700 C C . LEU B 1 41 ? 7.222 37.660 23.327 1.00 62.09 40 LEU B C 1
ATOM 1701 O O . LEU B 1 41 ? 8.378 37.339 23.053 1.00 59.27 40 LEU B O 1
ATOM 1706 N N . ASN B 1 42 ? 6.855 38.157 24.529 1.00 59.78 41 ASN B N 1
ATOM 1707 C CA . ASN B 1 42 ? 7.821 38.395 25.601 1.00 59.80 41 ASN B CA 1
ATOM 1708 C C . ASN B 1 42 ? 7.830 37.250 26.647 1.00 63.44 41 ASN B C 1
ATOM 1709 O O . ASN B 1 42 ? 8.586 37.326 27.621 1.00 63.59 41 ASN B O 1
ATOM 1714 N N . ALA B 1 43 ? 7.030 36.183 26.419 1.00 59.59 42 ALA B N 1
ATOM 1715 C CA . ALA B 1 43 ? 6.925 35.033 27.320 1.00 59.28 42 ALA B CA 1
ATOM 1716 C C . ALA B 1 43 ? 8.202 34.191 27.317 1.00 63.27 42 ALA B C 1
ATOM 1717 O O . ALA B 1 43 ? 8.765 33.909 26.263 1.00 61.13 42 ALA B O 1
ATOM 1719 N N . ARG B 1 44 ? 8.658 33.823 28.519 1.00 62.79 43 ARG B N 1
ATOM 1720 C CA . ARG B 1 44 ? 9.835 32.990 28.794 1.00 62.44 43 ARG B CA 1
ATOM 1721 C C . ARG B 1 44 ? 9.417 31.670 29.428 1.00 68.73 43 ARG B C 1
ATOM 1722 O O . ARG B 1 44 ? 8.269 31.522 29.869 1.00 68.78 43 ARG B O 1
ATOM 1730 N N . LEU B 1 45 ? 10.360 30.728 29.509 1.00 67.50 44 LEU B N 1
ATOM 1731 C CA . LEU B 1 45 ? 10.170 29.448 30.181 1.00 68.85 44 LEU B CA 1
ATOM 1732 C C . LEU B 1 45 ? 11.033 29.464 31.418 1.00 77.56 44 LEU B C 1
ATOM 1733 O O . LEU B 1 45 ? 10.529 29.308 32.535 1.00 80.17 44 LEU B O 1
ATOM 1738 N N . VAL B 1 46 ? 12.326 29.752 31.220 1.00 74.42 45 VAL B N 1
ATOM 1739 C CA . VAL B 1 46 ? 13.298 29.924 32.297 1.00 75.14 45 VAL B CA 1
ATOM 1740 C C . VAL B 1 46 ? 13.590 31.427 32.377 1.00 79.97 45 VAL B C 1
ATOM 1741 O O . VAL B 1 46 ? 13.780 32.059 31.336 1.00 79.23 45 VAL B O 1
ATOM 1743 N N . ASP B 1 47 ? 13.572 32.005 33.593 1.00 77.28 46 ASP B N 1
ATOM 1744 C CA . ASP B 1 47 ? 13.775 33.442 33.854 1.00 78.04 46 ASP B CA 1
ATOM 1745 C C . ASP B 1 47 ? 15.018 34.046 33.157 1.00 78.14 46 ASP B C 1
ATOM 1746 O O . ASP B 1 47 ? 14.931 35.168 32.644 1.00 78.23 46 ASP B O 1
ATOM 1751 N N . ASP B 1 48 ? 16.159 33.310 33.149 1.00 70.79 47 ASP B N 1
ATOM 1752 C CA A ASP B 1 48 ? 17.414 33.779 32.562 0.50 69.59 47 ASP B CA 1
ATOM 1753 C CA B ASP B 1 48 ? 17.402 33.803 32.553 0.50 69.40 47 ASP B CA 1
ATOM 1754 C C . ASP B 1 48 ? 17.568 33.339 31.084 1.00 70.40 47 ASP B C 1
ATOM 1755 O O . ASP B 1 48 ? 18.662 33.469 30.524 1.00 69.79 47 ASP B O 1
ATOM 1777 N N . PHE B 1 50 ? 16.019 33.563 26.898 1.00 53.38 49 PHE B N 1
ATOM 1778 C CA . PHE B 1 50 ? 15.395 34.469 25.930 1.00 51.29 49 PHE B CA 1
ATOM 1779 C C . PHE B 1 50 ? 13.893 34.237 25.723 1.00 51.68 49 PHE B C 1
ATOM 1780 O O . PHE B 1 50 ? 13.441 33.090 25.755 1.00 50.13 49 PHE B O 1
ATOM 1788 N N . PRO B 1 51 ? 13.108 35.320 25.491 1.00 47.53 50 PRO B N 1
ATOM 1789 C CA . PRO B 1 51 ? 11.664 35.136 25.278 1.00 46.81 50 PRO B CA 1
ATOM 1790 C C . PRO B 1 51 ? 11.346 34.561 23.899 1.00 47.09 50 PRO B C 1
ATOM 1791 O O . PRO B 1 51 ? 12.224 34.505 23.035 1.00 44.20 50 PRO B O 1
ATOM 1795 N N . PHE B 1 52 ? 10.064 34.188 23.698 1.00 43.21 51 PHE B N 1
ATOM 1796 C CA . PHE B 1 52 ? 9.491 33.590 22.499 1.00 41.82 51 PHE B CA 1
ATOM 1797 C C . PHE B 1 52 ? 10.016 34.209 21.211 1.00 45.51 51 PHE B C 1
ATOM 1798 O O . PHE B 1 52 ? 10.583 33.483 20.399 1.00 43.98 51 PHE B O 1
ATOM 1806 N N . ASN B 1 53 ? 9.809 35.520 21.008 1.00 43.50 52 ASN B N 1
ATOM 1807 C CA . ASN B 1 53 ? 10.188 36.204 19.770 1.00 43.41 52 ASN B CA 1
ATOM 1808 C C . ASN B 1 53 ? 11.700 36.180 19.515 1.00 46.19 52 ASN B C 1
ATOM 1809 O O . ASN B 1 53 ? 12.093 35.990 18.369 1.00 44.87 52 ASN B O 1
ATOM 1814 N N . VAL B 1 54 ? 12.537 36.331 20.568 1.00 43.38 53 VAL B N 1
ATOM 1815 C CA . VAL B 1 54 ? 14.006 36.300 20.468 1.00 42.13 53 VAL B CA 1
ATOM 1816 C C . VAL B 1 54 ? 14.458 34.856 20.137 1.00 43.95 53 VAL B C 1
ATOM 1817 O O . VAL B 1 54 ? 15.401 34.688 19.368 1.00 43.01 53 VAL B O 1
ATOM 1821 N N . GLN B 1 55 ? 13.781 33.826 20.690 1.00 39.65 54 GLN B N 1
ATOM 1822 C CA . GLN B 1 55 ? 14.086 32.423 20.387 1.00 37.45 54 GLN B CA 1
ATOM 1823 C C . GLN B 1 55 ? 13.832 32.176 18.892 1.00 39.67 54 GLN B C 1
ATOM 1824 O O . GLN B 1 55 ? 14.688 31.588 18.222 1.00 38.17 54 GLN B O 1
ATOM 1830 N N . ALA B 1 56 ? 12.679 32.683 18.353 1.00 37.37 55 ALA B N 1
ATOM 1831 C CA . ALA B 1 56 ? 12.335 32.556 16.926 1.00 37.42 55 ALA B CA 1
ATOM 1832 C C . ALA B 1 56 ? 13.355 33.304 16.051 1.00 42.81 55 ALA B C 1
ATOM 1833 O O . ALA B 1 56 ? 13.762 32.782 15.014 1.00 42.32 55 ALA B O 1
ATOM 1835 N N . LYS B 1 57 ? 13.794 34.505 16.489 1.00 40.37 56 LYS B N 1
ATOM 1836 C CA . LYS B 1 57 ? 14.796 35.296 15.767 1.00 40.31 56 LYS B CA 1
ATOM 1837 C C . LYS B 1 57 ? 16.164 34.557 15.725 1.00 42.12 56 LYS B C 1
ATOM 1838 O O . LYS B 1 57 ? 16.782 34.511 14.665 1.00 43.18 56 LYS B O 1
ATOM 1843 N N . ILE B 1 58 ? 16.622 33.974 16.859 1.00 37.43 57 ILE B N 1
ATOM 1844 C CA . ILE B 1 58 ? 17.904 33.258 16.970 1.00 35.55 57 ILE B CA 1
ATOM 1845 C C . ILE B 1 58 ? 17.887 32.027 16.077 1.00 39.73 57 ILE B C 1
ATOM 1846 O O . ILE B 1 58 ? 18.860 31.814 15.339 1.00 39.70 57 ILE B O 1
ATOM 1851 N N . ALA B 1 59 ? 16.792 31.220 16.137 1.00 35.92 58 ALA B N 1
ATOM 1852 C CA . ALA B 1 59 ? 16.619 30.030 15.293 1.00 35.19 58 ALA B CA 1
ATOM 1853 C C . ALA B 1 59 ? 16.721 30.413 13.819 1.00 41.29 58 ALA B C 1
ATOM 1854 O O . ALA B 1 59 ? 17.473 29.782 13.091 1.00 40.94 58 ALA B O 1
ATOM 1856 N N . THR B 1 60 ? 16.037 31.504 13.405 1.00 39.86 59 THR B N 1
ATOM 1857 C CA . THR B 1 60 ? 16.063 32.006 12.030 1.00 39.86 59 THR B CA 1
ATOM 1858 C C . THR B 1 60 ? 17.489 32.422 11.637 1.00 42.07 59 THR B C 1
ATOM 1859 O O . THR B 1 60 ? 17.922 32.078 10.541 1.00 41.16 59 THR B O 1
ATOM 1863 N N . ASN B 1 61 ? 18.200 33.142 12.537 1.00 39.40 60 ASN B N 1
ATOM 1864 C CA A ASN B 1 61 ? 19.572 33.604 12.314 0.50 39.61 60 ASN B CA 1
ATOM 1865 C CA B ASN B 1 61 ? 19.571 33.607 12.314 0.50 39.66 60 ASN B CA 1
ATOM 1866 C C . ASN B 1 61 ? 20.535 32.432 12.185 1.00 42.40 60 ASN B C 1
ATOM 1867 O O . ASN B 1 61 ? 21.471 32.505 11.386 1.00 43.26 60 ASN B O 1
ATOM 1876 N N . PHE B 1 62 ? 20.294 31.344 12.947 1.00 36.89 61 PHE B N 1
ATOM 1877 C CA . PHE B 1 62 ? 21.134 30.158 12.854 1.00 34.91 61 PHE B CA 1
ATOM 1878 C C . PHE B 1 62 ? 20.936 29.513 11.452 1.00 39.35 61 PHE B C 1
ATOM 1879 O O . PHE B 1 62 ? 21.920 29.146 10.836 1.00 39.45 61 PHE B O 1
ATOM 1887 N N . ALA B 1 63 ? 19.702 29.460 10.910 1.00 36.10 62 ALA B N 1
ATOM 1888 C CA . ALA B 1 63 ? 19.466 28.900 9.559 1.00 36.05 62 ALA B CA 1
ATOM 1889 C C . ALA B 1 63 ? 20.212 29.718 8.494 1.00 41.88 62 ALA B C 1
ATOM 1890 O O . ALA B 1 63 ? 20.824 29.137 7.593 1.00 41.06 62 ALA B O 1
ATOM 1892 N N . LEU B 1 64 ? 20.218 31.064 8.647 1.00 40.04 63 LEU B N 1
ATOM 1893 C CA . LEU B 1 64 ? 20.895 32.000 7.740 1.00 41.84 63 LEU B CA 1
ATOM 1894 C C . LEU B 1 64 ? 22.412 31.875 7.805 1.00 47.18 63 LEU B C 1
ATOM 1895 O O . LEU B 1 64 ? 23.063 31.858 6.758 1.00 47.41 63 LEU B O 1
ATOM 1900 N N . ARG B 1 65 ? 22.965 31.805 9.030 1.00 43.99 64 ARG B N 1
ATOM 1901 C CA . ARG B 1 65 ? 24.391 31.644 9.266 1.00 44.21 64 ARG B CA 1
ATOM 1902 C C . ARG B 1 65 ? 24.876 30.365 8.588 1.00 49.61 64 ARG B C 1
ATOM 1903 O O . ARG B 1 65 ? 25.933 30.374 7.978 1.00 50.72 64 ARG B O 1
ATOM 1911 N N . ALA B 1 66 ? 24.095 29.280 8.658 1.00 45.21 65 ALA B N 1
ATOM 1912 C CA . ALA B 1 66 ? 24.485 28.009 8.066 1.00 44.86 65 ALA B CA 1
ATOM 1913 C C . ALA B 1 66 ? 24.490 28.030 6.554 1.00 53.86 65 ALA B C 1
ATOM 1914 O O . ALA B 1 66 ? 25.400 27.461 5.948 1.00 53.98 65 ALA B O 1
ATOM 1916 N N . CYS B 1 67 ? 23.457 28.629 5.944 1.00 54.16 66 CYS B N 1
ATOM 1917 C CA . CYS B 1 67 ? 23.267 28.606 4.499 1.00 56.51 66 CYS B CA 1
ATOM 1918 C C . CYS B 1 67 ? 24.000 29.712 3.716 1.00 68.94 66 CYS B C 1
ATOM 1919 O O . CYS B 1 67 ? 24.309 29.445 2.559 1.00 70.06 66 CYS B O 1
ATOM 1922 N N . CYS B 1 68 ? 24.251 30.924 4.272 1.00 72.17 67 CYS B N 1
ATOM 1923 C CA . CYS B 1 68 ? 24.868 31.987 3.471 1.00 76.80 67 CYS B CA 1
ATOM 1924 C C . CYS B 1 68 ? 26.386 31.820 3.170 1.00 86.17 67 CYS B C 1
ATOM 1925 O O . CYS B 1 68 ? 26.753 32.059 2.009 1.00 87.11 67 CYS B O 1
ATOM 1928 N N . PRO B 1 69 ? 27.285 31.380 4.092 1.00 85.21 68 PRO B N 1
ATOM 1929 C CA . PRO B 1 69 ? 28.701 31.235 3.700 1.00 86.77 68 PRO B CA 1
ATOM 1930 C C . PRO B 1 69 ? 28.933 30.042 2.761 1.00 92.01 68 PRO B C 1
ATOM 1931 O O . PRO B 1 69 ? 29.794 30.083 1.883 1.00 92.94 68 PRO B O 1
ATOM 1935 N N . GLU B 1 79 ? 17.603 42.185 9.566 1.00 82.43 78 GLU B N 1
ATOM 1936 C CA . GLU B 1 79 ? 16.904 43.199 10.357 1.00 83.64 78 GLU B CA 1
ATOM 1937 C C . GLU B 1 79 ? 15.388 43.068 10.197 1.00 85.85 78 GLU B C 1
ATOM 1938 O O . GLU B 1 79 ? 14.913 42.472 9.226 1.00 85.20 78 GLU B O 1
ATOM 1940 N N . GLY B 1 80 ? 14.653 43.618 11.158 1.00 81.01 79 GLY B N 1
ATOM 1941 C CA . GLY B 1 80 ? 13.200 43.570 11.161 1.00 80.40 79 GLY B CA 1
ATOM 1942 C C . GLY B 1 80 ? 12.573 43.731 12.528 1.00 82.45 79 GLY B C 1
ATOM 1943 O O . GLY B 1 80 ? 13.263 43.803 13.549 1.00 82.75 79 GLY B O 1
ATOM 1944 N N . ASP B 1 81 ? 11.252 43.806 12.536 1.00 76.86 80 ASP B N 1
ATOM 1945 C CA . ASP B 1 81 ? 10.457 43.968 13.739 1.00 76.15 80 ASP B CA 1
ATOM 1946 C C . ASP B 1 81 ? 10.070 42.599 14.262 1.00 72.53 80 ASP B C 1
ATOM 1947 O O . ASP B 1 81 ? 9.444 41.841 13.543 1.00 72.38 80 ASP B O 1
ATOM 1952 N N . ILE B 1 82 ? 10.452 42.268 15.489 1.00 63.53 81 ILE B N 1
ATOM 1953 C CA . ILE B 1 82 ? 10.081 40.982 16.078 1.00 59.38 81 ILE B CA 1
ATOM 1954 C C . ILE B 1 82 ? 9.113 41.241 17.247 1.00 63.15 81 ILE B C 1
ATOM 1955 O O . ILE B 1 82 ? 8.791 40.321 17.993 1.00 61.55 81 ILE B O 1
ATOM 1960 N N . ASP B 1 83 ? 8.617 42.493 17.373 1.00 61.89 82 ASP B N 1
ATOM 1961 C CA . ASP B 1 83 ? 7.733 42.912 18.468 1.00 63.82 82 ASP B CA 1
ATOM 1962 C C . ASP B 1 83 ? 6.234 42.850 18.114 1.00 67.92 82 ASP B C 1
ATOM 1963 O O . ASP B 1 83 ? 5.402 43.350 18.874 1.00 67.78 82 ASP B O 1
ATOM 1968 N N . SER B 1 84 ? 5.899 42.165 17.010 1.00 63.31 83 SER B N 1
ATOM 1969 C CA . SER B 1 84 ? 4.529 41.929 16.544 1.00 63.60 83 SER B CA 1
ATOM 1970 C C . SER B 1 84 ? 4.508 40.616 15.790 1.00 66.98 83 SER B C 1
ATOM 1971 O O . SER B 1 84 ? 5.550 40.220 15.269 1.00 65.81 83 SER B O 1
ATOM 1974 N N . PHE B 1 85 ? 3.353 39.926 15.742 1.00 64.56 84 PHE B N 1
ATOM 1975 C CA . PHE B 1 85 ? 3.234 38.657 15.020 1.00 63.21 84 PHE B CA 1
ATOM 1976 C C . PHE B 1 85 ? 3.461 38.857 13.526 1.00 67.88 84 PHE B C 1
ATOM 1977 O O . PHE B 1 85 ? 4.094 38.016 12.898 1.00 65.77 84 PHE B O 1
ATOM 1985 N N . CYS B 1 86 ? 2.992 39.992 12.978 1.00 67.37 85 CYS B N 1
ATOM 1986 C CA . CYS B 1 86 ? 3.136 40.353 11.572 1.00 67.67 85 CYS B CA 1
ATOM 1987 C C . CYS B 1 86 ? 4.620 40.516 11.188 1.00 65.65 85 CYS B C 1
ATOM 1988 O O . CYS B 1 86 ? 5.050 39.978 10.164 1.00 64.15 85 CYS B O 1
ATOM 1991 N N . GLY B 1 87 ? 5.373 41.234 12.024 1.00 59.03 86 GLY B N 1
ATOM 1992 C CA . GLY B 1 87 ? 6.796 41.476 11.831 1.00 56.34 86 GLY B CA 1
ATOM 1993 C C . GLY B 1 87 ? 7.653 40.234 12.006 1.00 56.04 86 GLY B C 1
ATOM 1994 O O . GLY B 1 87 ? 8.630 40.050 11.272 1.00 55.50 86 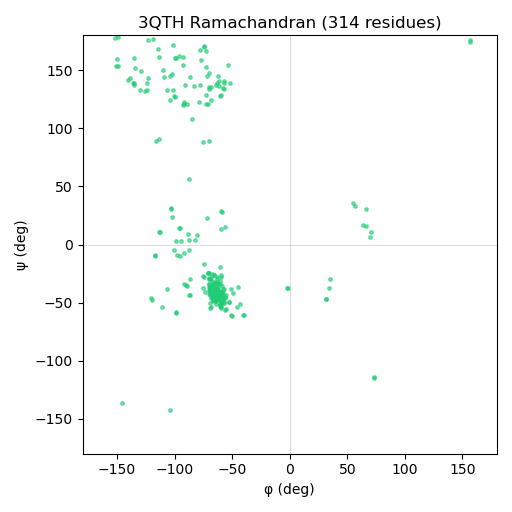GLY B O 1
ATOM 1995 N N . LEU B 1 88 ? 7.325 39.392 13.006 1.00 48.96 87 LEU B N 1
ATOM 1996 C CA . LEU B 1 88 ? 8.061 38.160 13.279 1.00 45.92 87 LEU B CA 1
ATOM 1997 C C . LEU B 1 88 ? 7.855 37.162 12.120 1.00 49.19 87 LEU B C 1
ATOM 1998 O O . LEU B 1 88 ? 8.817 36.508 11.719 1.00 45.28 87 LEU B O 1
ATOM 2003 N N . LYS B 1 89 ? 6.620 37.088 11.563 1.00 47.83 88 LYS B N 1
ATOM 2004 C CA . LYS B 1 89 ? 6.302 36.238 10.408 1.00 47.38 88 LYS B CA 1
ATOM 2005 C C . LYS B 1 89 ? 7.104 36.705 9.198 1.00 51.17 88 LYS B C 1
ATOM 2006 O O . LYS B 1 89 ? 7.703 35.883 8.504 1.00 49.91 88 LYS B O 1
ATOM 2012 N N . THR B 1 90 ? 7.146 38.036 8.971 1.00 48.96 89 THR B N 1
ATOM 2013 C CA . THR B 1 90 ? 7.893 38.665 7.871 1.00 48.81 89 THR B CA 1
ATOM 2014 C C . THR B 1 90 ? 9.365 38.309 8.012 1.00 51.11 89 THR B C 1
ATOM 2015 O O . THR B 1 90 ? 9.977 37.886 7.039 1.00 49.52 89 THR B O 1
ATOM 2019 N N . TYR B 1 91 ? 9.903 38.409 9.234 1.00 49.27 90 TYR B N 1
ATOM 2020 C CA . TYR B 1 91 ? 11.282 38.051 9.547 1.00 48.58 90 TYR B CA 1
ATOM 2021 C C . TYR B 1 91 ? 11.603 36.597 9.065 1.00 48.91 90 TYR B C 1
ATOM 2022 O O . TYR B 1 91 ? 12.583 36.387 8.346 1.00 46.33 90 TYR B O 1
ATOM 2031 N N . VAL B 1 92 ? 10.745 35.622 9.410 1.00 44.63 91 VAL B N 1
ATOM 2032 C CA . VAL B 1 92 ? 10.923 34.201 9.035 1.00 42.12 91 VAL B CA 1
ATOM 2033 C C . VAL B 1 92 ? 10.784 34.010 7.494 1.00 46.17 91 VAL B C 1
ATOM 2034 O O . VAL B 1 92 ? 11.613 33.316 6.897 1.00 44.31 91 VAL B O 1
ATOM 2038 N N . VAL B 1 93 ? 9.763 34.636 6.868 1.00 44.48 92 VAL B N 1
ATOM 2039 C CA . VAL B 1 93 ? 9.489 34.567 5.423 1.00 45.24 92 VAL B CA 1
ATOM 2040 C C . VAL B 1 93 ? 10.679 35.158 4.640 1.00 49.45 92 VAL B C 1
ATOM 2041 O O . VAL B 1 93 ? 11.078 34.576 3.626 1.00 47.88 92 VAL B O 1
ATOM 2045 N N . THR B 1 94 ? 11.263 36.276 5.135 1.00 46.93 93 THR B N 1
ATOM 2046 C CA . THR B 1 94 ? 12.438 36.910 4.527 1.00 47.63 93 THR B CA 1
ATOM 2047 C C . THR B 1 94 ? 13.609 35.893 4.490 1.00 49.84 93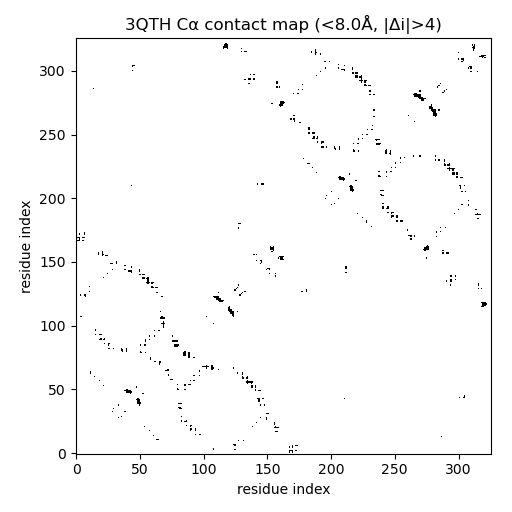 THR B C 1
ATOM 2048 O O . THR B 1 94 ? 14.281 35.764 3.457 1.00 49.64 93 THR B O 1
ATOM 2052 N N . ALA B 1 95 ? 13.821 35.146 5.591 1.00 44.12 94 ALA B N 1
ATOM 2053 C CA . ALA B 1 95 ? 14.887 34.139 5.646 1.00 41.98 94 ALA B CA 1
ATOM 2054 C C . ALA B 1 95 ? 14.612 32.985 4.681 1.00 44.59 94 ALA B C 1
ATOM 2055 O O . ALA B 1 95 ? 15.520 32.593 3.950 1.00 43.21 94 ALA B O 1
ATOM 2057 N N . ILE B 1 96 ? 13.357 32.463 4.662 1.00 41.87 95 ILE B N 1
ATOM 2058 C CA . ILE B 1 96 ? 12.940 31.365 3.779 1.00 41.03 95 ILE B CA 1
ATOM 2059 C C . ILE B 1 96 ? 13.226 31.742 2.322 1.00 47.66 95 ILE B C 1
ATOM 2060 O O . ILE B 1 96 ? 13.937 31.000 1.633 1.00 47.06 95 ILE B O 1
ATOM 2065 N N . ASP B 1 97 ? 12.692 32.900 1.867 1.00 46.96 96 ASP B N 1
ATOM 2066 C CA . ASP B 1 97 ? 12.844 33.396 0.495 1.00 48.17 96 ASP B CA 1
ATOM 2067 C C . ASP B 1 97 ? 14.315 33.592 0.131 1.00 51.79 96 ASP B C 1
ATOM 2068 O O . ASP B 1 97 ? 14.732 33.172 -0.948 1.00 50.74 96 ASP B O 1
ATOM 2073 N N . TYR B 1 98 ? 15.106 34.156 1.047 1.00 49.23 97 TYR B N 1
ATOM 2074 C CA . TYR B 1 98 ? 16.535 34.331 0.829 1.00 50.46 97 TYR B CA 1
ATOM 2075 C C . TYR B 1 98 ? 17.253 32.961 0.621 1.00 51.10 97 TYR B C 1
ATOM 2076 O O . TYR B 1 98 ? 17.946 32.757 -0.379 1.00 50.81 97 TYR B O 1
ATOM 2085 N N . ILE B 1 99 ? 17.042 32.021 1.549 1.00 44.77 98 ILE B N 1
ATOM 2086 C CA . ILE B 1 99 ? 17.649 30.699 1.480 1.00 43.05 98 ILE B CA 1
ATOM 2087 C C . ILE B 1 99 ? 17.238 29.991 0.172 1.00 49.21 98 ILE B C 1
ATOM 2088 O O . ILE B 1 99 ? 18.106 29.426 -0.485 1.00 49.11 98 ILE B O 1
ATOM 2093 N N . ASN B 1 100 ? 15.956 30.076 -0.234 1.00 46.85 99 ASN B N 1
ATOM 2094 C CA . ASN B 1 100 ? 15.465 29.457 -1.477 1.00 48.71 99 ASN B CA 1
ATOM 2095 C C . ASN B 1 100 ? 16.111 30.032 -2.740 1.00 55.64 99 ASN B C 1
ATOM 2096 O O . ASN B 1 100 ? 16.238 29.321 -3.739 1.00 56.54 99 ASN B O 1
ATOM 2101 N N . LYS B 1 101 ? 16.506 31.306 -2.696 1.00 53.51 100 LYS B N 1
ATOM 2102 C CA . LYS B 1 101 ? 17.127 32.003 -3.819 1.00 55.42 100 LYS B CA 1
ATOM 2103 C C . LYS B 1 101 ? 18.550 31.461 -4.064 1.00 60.19 100 LYS B C 1
ATOM 2104 O O . LYS B 1 101 ? 19.009 31.462 -5.209 1.00 61.19 100 LYS B O 1
ATOM 2109 N N . LEU B 1 102 ? 19.215 30.967 -2.991 1.00 55.06 101 LEU B N 1
ATOM 2110 C CA . LEU B 1 102 ? 20.616 30.520 -3.010 1.00 54.44 101 LEU B CA 1
ATOM 2111 C C . LEU B 1 102 ? 20.895 29.337 -3.966 1.00 59.53 101 LEU B C 1
ATOM 2112 O O . LEU B 1 102 ? 20.127 28.378 -4.038 1.00 58.69 101 LEU B O 1
ATOM 2117 N N . SER B 1 103 ? 22.001 29.424 -4.708 1.00 56.39 102 SER B N 1
ATOM 2118 C CA . SER B 1 103 ? 22.366 28.368 -5.645 1.00 56.02 102 SER B CA 1
ATOM 2119 C C . SER B 1 103 ? 22.967 27.186 -4.896 1.00 57.22 102 SER B C 1
ATOM 2120 O O . SER B 1 103 ? 23.432 27.342 -3.773 1.00 56.99 102 SER B O 1
ATOM 2123 N N . GLU B 1 104 ? 22.953 25.999 -5.525 1.00 52.05 103 GLU B N 1
ATOM 2124 C CA . GLU B 1 104 ? 23.574 24.788 -4.991 1.00 50.21 103 GLU B CA 1
ATOM 2125 C C . GLU B 1 104 ? 25.102 25.044 -4.805 1.00 52.23 103 GLU B C 1
ATOM 2126 O O . GLU B 1 104 ? 25.761 25.569 -5.714 1.00 51.30 103 GLU B O 1
ATOM 2132 N N . PRO B 1 105 ? 25.657 24.773 -3.614 1.00 48.34 104 PRO B N 1
ATOM 2133 C CA . PRO B 1 105 ? 27.080 25.061 -3.398 1.00 48.19 104 PRO B CA 1
ATOM 2134 C C . PRO B 1 105 ? 28.011 24.096 -4.118 1.00 48.51 104 PRO B C 1
ATOM 2135 O O . PRO B 1 105 ? 27.668 22.942 -4.343 1.00 46.69 104 PRO B O 1
ATOM 2139 N N . THR B 1 106 ? 29.219 24.579 -4.447 1.00 44.04 105 THR B N 1
ATOM 2140 C CA . THR B 1 106 ? 30.299 23.754 -5.003 1.00 43.05 105 THR B CA 1
ATOM 2141 C C . THR B 1 106 ? 30.940 22.976 -3.838 1.00 42.62 105 THR B C 1
ATOM 2142 O O . THR B 1 106 ? 30.731 23.360 -2.686 1.00 39.43 105 THR B O 1
ATOM 2146 N N . LEU B 1 107 ? 31.781 21.959 -4.107 1.00 38.85 106 LEU B N 1
ATOM 2147 C CA . LEU B 1 107 ? 32.467 21.259 -3.012 1.00 37.91 106 LEU B CA 1
ATOM 2148 C C . LEU B 1 107 ? 33.469 22.218 -2.300 1.00 42.03 106 LEU B C 1
ATOM 2149 O O . LEU B 1 107 ? 33.645 22.164 -1.080 1.00 41.36 106 LEU B O 1
ATOM 2154 N N . GLU B 1 108 ? 34.074 23.114 -3.087 1.00 39.04 107 GLU B N 1
ATOM 2155 C CA . GLU B 1 108 ? 35.054 24.110 -2.674 1.00 38.63 107 GLU B CA 1
ATOM 2156 C C . GLU B 1 108 ? 34.437 25.090 -1.677 1.00 44.00 107 GLU B C 1
ATOM 2157 O O . GLU B 1 108 ? 35.106 25.437 -0.708 1.00 44.44 107 GLU B O 1
ATOM 2163 N N . GLN B 1 109 ? 33.163 25.469 -1.857 1.00 40.99 108 GLN B N 1
ATOM 2164 C CA . GLN B 1 109 ? 32.477 26.355 -0.911 1.00 41.42 108 GLN B CA 1
ATOM 2165 C C . GLN B 1 109 ? 32.287 25.672 0.433 1.00 44.67 108 GLN B C 1
ATOM 2166 O O . GLN B 1 109 ? 32.422 26.313 1.479 1.00 45.14 108 GLN B O 1
ATOM 2172 N N . LEU B 1 110 ? 31.948 24.367 0.396 1.00 39.26 109 LEU B N 1
ATOM 2173 C CA . LEU B 1 110 ? 31.683 23.575 1.592 1.00 38.15 109 LEU B CA 1
ATOM 2174 C C . LEU B 1 110 ? 32.971 23.231 2.349 1.00 43.66 109 LEU B C 1
ATOM 2175 O O . LEU B 1 110 ? 32.898 22.926 3.533 1.00 43.77 109 LEU B O 1
ATOM 2180 N N . ASN B 1 111 ? 34.140 23.369 1.712 1.00 41.93 110 ASN B N 1
ATOM 2181 C CA . ASN B 1 111 ? 35.408 23.118 2.402 1.00 43.18 110 ASN B CA 1
ATOM 2182 C C . ASN B 1 111 ? 36.041 24.419 2.888 1.00 48.86 110 ASN B C 1
ATOM 2183 O O . ASN B 1 111 ? 36.998 24.351 3.652 1.00 50.39 110 ASN B O 1
ATOM 2188 N N . LEU B 1 112 ? 35.503 25.593 2.477 1.00 45.39 111 LEU B N 1
ATOM 2189 C CA . LEU B 1 112 ? 35.990 26.890 2.960 1.00 47.06 111 LEU B CA 1
ATOM 2190 C C . LEU B 1 112 ? 35.749 27.030 4.453 1.00 49.86 111 LEU B C 1
ATOM 2191 O O . LEU B 1 112 ? 34.663 26.651 4.932 1.00 47.05 111 LEU B O 1
ATOM 2196 N N . ASN B 1 113 ? 36.752 27.569 5.191 1.00 48.30 112 ASN B N 1
ATOM 2197 C CA . ASN B 1 113 ? 36.539 27.696 6.626 1.00 47.41 112 ASN B CA 1
ATOM 2198 C C . ASN B 1 113 ? 35.646 28.887 6.923 1.00 50.29 112 ASN B C 1
ATOM 2199 O O . ASN B 1 113 ? 35.746 29.921 6.264 1.00 49.95 112 ASN B O 1
ATOM 2204 N N . VAL B 1 114 ? 34.706 28.687 7.847 1.00 45.17 113 VAL B N 1
ATOM 2205 C CA . VAL B 1 114 ? 33.788 29.712 8.302 1.00 44.87 113 VAL B CA 1
ATOM 2206 C C . VAL B 1 114 ? 34.333 30.195 9.639 1.00 49.29 113 VAL B C 1
ATOM 2207 O O . VAL B 1 114 ? 34.732 29.391 10.492 1.00 48.60 113 VAL B O 1
ATOM 2211 N N . GLN B 1 115 ? 34.396 31.502 9.796 1.00 46.03 114 GLN B N 1
ATOM 2212 C CA . GLN B 1 115 ? 34.841 32.104 11.041 1.00 46.90 114 GLN B CA 1
ATOM 2213 C C . GLN B 1 115 ? 33.618 32.625 11.790 1.00 49.57 114 GLN B C 1
ATOM 2214 O O . GLN B 1 115 ? 32.804 33.365 11.227 1.00 50.23 114 GLN B O 1
ATOM 2220 N N . ASP B 1 116 ? 33.450 32.187 13.027 1.00 44.26 115 ASP B N 1
ATOM 2221 C CA . ASP B 1 116 ? 32.329 32.601 13.874 1.00 43.39 115 ASP B CA 1
ATOM 2222 C C . ASP B 1 116 ? 32.786 32.594 15.345 1.00 46.12 115 ASP B C 1
ATOM 2223 O O . ASP B 1 116 ? 33.942 32.280 15.621 1.00 46.07 115 ASP B O 1
ATOM 2228 N N . THR B 1 117 ? 31.906 32.981 16.271 1.00 42.39 116 THR B N 1
ATOM 2229 C CA . THR B 1 117 ? 32.180 32.938 17.706 1.00 43.19 116 THR B CA 1
ATOM 2230 C C . THR B 1 117 ? 31.102 32.104 18.359 1.00 45.15 116 THR B C 1
ATOM 2231 O O . THR B 1 117 ? 29.927 32.279 18.038 1.00 45.49 116 THR B O 1
ATOM 2235 N N . ALA B 1 118 ? 31.505 31.170 19.233 1.00 39.49 117 ALA B N 1
ATOM 2236 C CA . ALA B 1 118 ? 30.616 30.282 19.984 1.00 38.04 117 ALA B CA 1
ATOM 2237 C C . ALA B 1 118 ? 30.813 30.628 21.447 1.00 41.15 117 ALA B C 1
ATOM 2238 O O . ALA B 1 118 ? 31.749 30.137 22.092 1.00 41.85 117 ALA B O 1
ATOM 2240 N N . GLY B 1 119 ? 30.018 31.583 21.915 1.00 36.56 118 GLY B N 1
ATOM 2241 C CA . GLY B 1 119 ? 30.166 32.151 23.246 1.00 35.61 118 GLY B CA 1
ATOM 2242 C C . GLY B 1 119 ? 31.382 33.051 23.260 1.00 38.76 118 GLY B C 1
ATOM 2243 O O . GLY B 1 119 ? 31.437 34.017 22.511 1.00 37.82 118 GLY B O 1
ATOM 2244 N N . PHE B 1 120 ? 32.410 32.673 24.027 1.00 35.11 119 PHE B N 1
ATOM 2245 C CA . PHE B 1 120 ? 33.672 33.405 24.129 1.00 35.40 119 PHE B CA 1
ATOM 2246 C C . PHE B 1 120 ? 34.762 32.868 23.184 1.00 40.39 119 PHE B C 1
ATOM 2247 O O . PHE B 1 120 ? 35.806 33.511 23.028 1.00 41.31 119 PHE B O 1
ATOM 2255 N N . LYS B 1 121 ? 34.511 31.706 22.562 1.00 37.61 120 LYS B N 1
ATOM 2256 C CA . LYS B 1 121 ? 35.444 30.976 21.707 1.00 38.36 120 LYS B CA 1
ATOM 2257 C C . LYS B 1 121 ? 35.310 31.359 20.238 1.00 42.19 120 LYS B C 1
ATOM 2258 O O . LYS B 1 121 ? 34.235 31.193 19.650 1.00 40.14 120 LYS B O 1
ATOM 2262 N N . GLU B 1 122 ? 36.420 31.825 19.636 1.00 39.62 121 GLU B N 1
ATOM 2263 C CA . GLU B 1 122 ? 36.449 32.067 18.201 1.00 40.94 121 GLU B CA 1
ATOM 2264 C C . GLU B 1 122 ? 36.646 30.695 17.505 1.00 45.04 121 GLU B C 1
ATOM 2265 O O . GLU B 1 122 ? 37.548 29.931 17.871 1.00 45.12 121 GLU B O 1
ATOM 2271 N N . ILE B 1 123 ? 35.703 30.343 16.625 1.00 41.65 122 ILE B N 1
ATOM 2272 C CA . ILE B 1 123 ? 35.726 29.056 15.924 1.00 40.92 122 ILE B CA 1
ATOM 2273 C C . ILE B 1 123 ? 36.039 29.233 14.442 1.00 46.35 122 ILE B C 1
ATOM 2274 O O . ILE B 1 123 ? 35.711 30.255 13.819 1.00 45.70 122 ILE B O 1
ATOM 2279 N N . SER B 1 124 ? 36.666 28.202 13.885 1.00 42.72 123 SER B N 1
ATOM 2280 C CA . SER B 1 124 ? 37.028 28.150 12.482 1.00 42.67 123 SER B CA 1
ATOM 2281 C C . SER B 1 124 ? 36.728 26.720 12.005 1.00 43.96 123 SER B C 1
ATOM 2282 O O . SER B 1 124 ? 37.353 25.765 12.466 1.00 41.08 123 SER B O 1
ATOM 2293 N N . PRO B 1 126 ? 35.235 24.073 8.552 1.00 40.90 125 PRO B N 1
ATOM 2294 C CA . PRO B 1 126 ? 34.793 24.018 7.149 1.00 40.47 125 PRO B CA 1
ATOM 2295 C C . PRO B 1 126 ? 33.271 24.192 7.116 1.00 43.26 125 PRO B C 1
ATOM 2296 O O . PRO B 1 126 ? 32.593 23.713 8.027 1.00 41.44 125 PRO B O 1
ATOM 2300 N N . ALA B 1 127 ? 32.751 25.004 6.171 1.00 40.65 126 ALA B N 1
ATOM 2301 C CA . ALA B 1 127 ? 31.328 25.330 6.053 1.00 39.77 126 ALA B CA 1
ATOM 2302 C C . ALA B 1 127 ? 30.409 24.105 6.199 1.00 43.37 126 ALA B C 1
ATOM 2303 O O . ALA B 1 127 ? 29.352 24.230 6.815 1.00 42.55 126 ALA B O 1
ATOM 2305 N N . SER B 1 128 ? 30.821 22.929 5.683 1.00 40.16 127 SER B N 1
ATOM 2306 C CA . SER B 1 128 ? 30.048 21.687 5.809 1.00 39.40 127 SER B CA 1
ATOM 2307 C C . SER B 1 128 ? 29.838 21.301 7.292 1.00 44.31 127 SER B C 1
ATOM 2308 O O . SER B 1 128 ? 28.680 21.125 7.701 1.00 44.05 127 SER B O 1
ATOM 2311 N N . GLU B 1 129 ? 30.948 21.190 8.086 1.00 39.92 128 GLU B N 1
ATOM 2312 C CA . GLU B 1 129 ? 30.918 20.864 9.525 1.00 38.50 128 GLU B CA 1
ATOM 2313 C C . GLU B 1 129 ? 30.261 21.987 10.320 1.00 40.54 128 GLU B C 1
ATOM 2314 O O . GLU B 1 129 ? 29.575 21.720 11.299 1.00 39.02 128 GLU B O 1
ATOM 2320 N N . TYR B 1 130 ? 30.487 23.245 9.907 1.00 35.54 129 TYR B N 1
ATOM 2321 C CA . TYR B 1 130 ? 29.869 24.394 10.533 1.00 35.09 129 TYR B CA 1
ATOM 2322 C C . TYR B 1 130 ? 28.338 24.243 10.515 1.00 40.71 129 TYR B C 1
ATOM 2323 O O . TYR B 1 130 ? 27.700 24.473 11.536 1.00 39.36 129 TYR B O 1
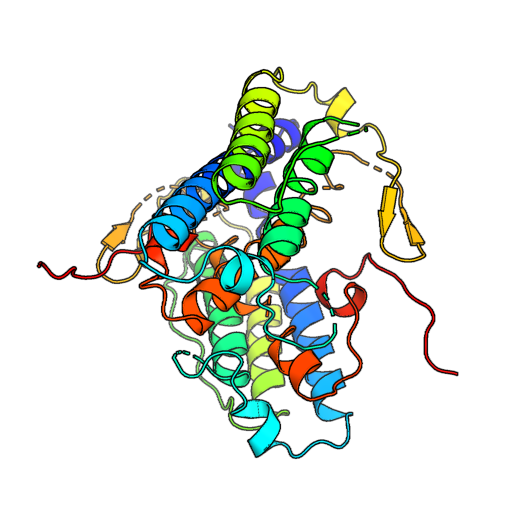ATOM 2340 N N . SER B 1 132 ? 26.363 21.355 9.897 1.00 37.57 131 SER B N 1
ATOM 2341 C CA . SER B 1 132 ? 25.828 20.136 10.485 1.00 37.14 131 SER B CA 1
ATOM 2342 C C . SER B 1 132 ? 26.227 19.903 11.923 1.00 40.48 131 SER B C 1
ATOM 2343 O O . SER B 1 132 ? 25.402 19.382 12.674 1.00 41.67 131 SER B O 1
ATOM 2346 N N . SER B 1 133 ? 27.467 20.244 12.316 1.00 35.42 132 SER B N 1
ATOM 2347 C CA . SER B 1 133 ? 27.897 20.016 13.697 1.00 35.45 132 SER B CA 1
ATOM 2348 C C . SER B 1 133 ? 27.595 21.187 14.636 1.00 38.96 132 SER B C 1
ATOM 2349 O O . SER B 1 133 ? 27.357 20.961 15.829 1.00 38.37 132 SER B O 1
ATOM 2352 N N . PHE B 1 134 ? 27.692 22.436 14.133 1.00 34.44 133 PHE B N 1
ATOM 2353 C CA . PHE B 1 134 ? 27.498 23.591 14.998 1.00 33.79 133 PHE B CA 1
ATOM 2354 C C . PHE B 1 134 ? 26.107 24.165 14.894 1.00 38.08 133 PHE B C 1
ATOM 2355 O O . PHE B 1 134 ? 25.417 24.284 15.914 1.00 38.79 133 PHE B O 1
ATOM 2363 N N . VAL B 1 135 ? 25.698 24.564 13.684 1.00 32.81 134 VAL B N 1
ATOM 2364 C CA . VAL B 1 135 ? 24.414 25.230 13.521 1.00 32.49 134 VAL B CA 1
ATOM 2365 C C . VAL B 1 135 ? 23.219 24.315 13.783 1.00 35.36 134 VAL B C 1
ATOM 2366 O O . VAL B 1 135 ? 22.358 24.708 14.570 1.00 34.55 134 VAL B O 1
ATOM 2370 N N . LEU B 1 136 ? 23.141 23.153 13.114 1.00 32.58 135 LEU B N 1
ATOM 2371 C CA . LEU B 1 136 ? 22.000 22.232 13.214 1.00 33.65 135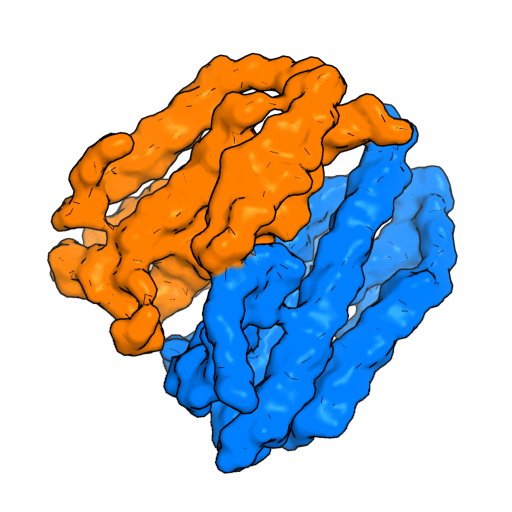 LEU B CA 1
ATOM 2372 C C . LEU B 1 136 ? 21.531 21.984 14.689 1.00 36.12 135 LEU B C 1
ATOM 2373 O O . LEU B 1 136 ? 20.339 22.238 14.939 1.00 36.59 135 LEU B O 1
ATOM 2378 N N . PRO B 1 137 ? 22.399 21.558 15.675 1.00 33.44 136 PRO B N 1
ATOM 2379 C CA A PRO B 1 137 ? 21.893 21.360 17.044 0.50 33.52 136 PRO B CA 1
ATOM 2380 C CA B PRO B 1 137 ? 21.889 21.360 17.044 0.50 33.63 136 PRO B CA 1
ATOM 2381 C C . PRO B 1 137 ? 21.378 22.656 17.689 1.00 37.16 136 PRO B C 1
ATOM 2382 O O . PRO B 1 137 ? 20.367 22.623 18.398 1.00 38.44 136 PRO B O 1
ATOM 2389 N N . ASN B 1 138 ? 22.075 23.799 17.454 1.00 32.42 137 ASN B N 1
ATOM 2390 C CA . ASN B 1 138 ? 21.711 25.119 18.006 1.00 32.10 137 ASN B CA 1
ATOM 2391 C C . ASN B 1 138 ? 20.403 25.608 17.412 1.00 34.07 137 ASN B C 1
ATOM 2392 O O . ASN B 1 138 ? 19.554 26.122 18.147 1.00 34.09 137 ASN B O 1
ATOM 2397 N N . PHE B 1 139 ? 20.203 25.386 16.108 1.00 29.27 138 PHE B N 1
ATOM 2398 C CA . PHE B 1 139 ? 18.946 25.713 15.430 1.00 28.82 138 PHE B CA 1
ATOM 2399 C C . PHE B 1 139 ? 17.772 24.983 16.120 1.00 33.06 138 PHE B C 1
ATOM 2400 O O . PHE B 1 139 ? 16.763 25.608 16.462 1.00 32.45 138 PHE B O 1
ATOM 2408 N N . PHE B 1 140 ? 17.930 23.663 16.343 1.00 29.82 139 PHE B N 1
ATOM 2409 C CA . PHE B 1 140 ? 16.879 22.857 16.939 1.00 30.91 139 PHE B CA 1
ATOM 2410 C C . PHE B 1 140 ? 16.661 23.195 18.396 1.00 35.69 139 PHE B C 1
ATOM 2411 O O . PHE B 1 140 ? 15.517 23.138 18.827 1.00 36.79 139 PHE B O 1
ATOM 2419 N N . PHE B 1 141 ? 17.705 23.647 19.122 1.00 33.90 140 PHE B N 1
ATOM 2420 C CA . PHE B 1 141 ? 17.542 24.086 20.505 1.00 34.87 140 PHE B CA 1
ATOM 2421 C C . PHE B 1 141 ? 16.553 25.255 20.589 1.00 39.37 140 PHE B C 1
ATOM 2422 O O . PHE B 1 141 ? 15.594 25.172 21.358 1.00 39.58 140 PHE B O 1
ATOM 2430 N N . HIS B 1 142 ? 16.785 26.340 19.810 1.00 35.12 141 HIS B N 1
ATOM 2431 C CA . HIS B 1 142 ? 15.937 27.536 19.838 1.00 34.99 141 HIS B CA 1
ATOM 2432 C C . HIS B 1 142 ? 14.550 27.272 19.244 1.00 38.43 141 HIS B C 1
ATOM 2433 O O . HIS B 1 142 ? 13.577 27.766 19.805 1.00 39.33 141 HIS B O 1
ATOM 2440 N N . ILE B 1 143 ? 14.440 26.444 18.188 1.00 34.74 142 ILE B N 1
ATOM 2441 C CA . ILE B 1 143 ? 13.136 26.033 17.638 1.00 35.21 142 ILE B CA 1
ATOM 2442 C C . ILE B 1 143 ? 12.328 25.323 18.757 1.00 40.11 142 ILE B C 1
ATOM 2443 O O . ILE B 1 143 ? 11.151 25.648 18.951 1.00 41.51 142 ILE B O 1
ATOM 2448 N N . SER B 1 144 ? 12.980 24.388 19.504 1.00 34.38 143 SER B N 1
ATOM 2449 C CA . SER B 1 144 ? 12.371 23.638 20.612 1.00 34.11 143 SER B CA 1
ATOM 2450 C C . SER B 1 144 ? 11.877 24.575 21.701 1.00 38.18 143 SER B C 1
ATOM 2451 O O . SER B 1 144 ? 10.817 24.327 22.268 1.00 37.47 143 SER B O 1
ATOM 2462 N N . VAL B 1 146 ? 10.822 27.711 21.232 1.00 36.51 145 VAL B N 1
ATOM 2463 C CA . VAL B 1 146 ? 9.638 28.410 20.675 1.00 37.25 145 VAL B CA 1
ATOM 2464 C C . VAL B 1 146 ? 8.380 27.544 20.916 1.00 42.87 145 VAL B C 1
ATOM 2465 O O . VAL B 1 146 ? 7.360 28.055 21.378 1.00 43.68 145 VAL B O 1
ATOM 2469 N N . TYR B 1 147 ? 8.478 26.236 20.616 1.00 39.41 146 TYR B N 1
ATOM 2470 C CA . TYR B 1 147 ? 7.395 25.269 20.774 1.00 40.26 146 TYR B CA 1
ATOM 2471 C C . TYR B 1 147 ? 7.035 25.062 22.245 1.00 43.97 146 TYR B C 1
ATOM 2472 O O . TYR B 1 147 ? 5.852 25.088 22.579 1.00 44.15 146 TYR B O 1
ATOM 2481 N N . ALA B 1 148 ? 8.035 24.892 23.124 1.00 40.73 147 ALA B N 1
ATOM 2482 C CA . ALA B 1 148 ? 7.804 24.721 24.566 1.00 41.21 147 ALA B CA 1
ATOM 2483 C C . ALA B 1 148 ? 7.154 25.972 25.198 1.00 46.65 147 ALA B C 1
ATOM 2484 O O . ALA B 1 148 ? 6.254 25.811 26.020 1.00 46.75 147 ALA B O 1
ATOM 2486 N N . ILE B 1 149 ? 7.570 27.204 24.789 1.00 44.37 148 ILE B N 1
ATOM 2487 C CA . ILE B 1 149 ? 6.980 28.460 25.281 1.00 45.93 148 ILE B CA 1
ATOM 2488 C C . ILE B 1 149 ? 5.509 28.530 24.826 1.00 51.47 148 ILE B C 1
ATOM 2489 O O . ILE B 1 149 ? 4.648 28.864 25.629 1.00 53.29 148 ILE B O 1
ATOM 2494 N N . ALA B 1 150 ? 5.229 28.182 23.554 1.00 47.80 149 ALA B N 1
ATOM 2495 C CA . ALA B 1 150 ? 3.882 28.172 22.975 1.00 47.66 149 ALA B CA 1
ATOM 2496 C C . ALA B 1 150 ? 2.979 27.219 23.746 1.00 52.55 149 ALA B C 1
ATOM 2497 O O . ALA B 1 150 ? 1.892 27.629 24.143 1.00 53.01 149 ALA B O 1
ATOM 2499 N N . LYS B 1 151 ? 3.455 25.982 24.019 1.00 48.47 150 LYS B N 1
ATOM 2500 C CA . LYS B 1 151 ? 2.722 24.958 24.769 1.00 49.18 150 LYS B CA 1
ATOM 2501 C C . LYS B 1 151 ? 2.456 25.418 26.215 1.00 55.51 150 LYS B C 1
ATOM 2502 O O . LYS B 1 151 ? 1.368 25.174 26.742 1.00 57.58 150 LYS B O 1
ATOM 2508 N N . ASN B 1 152 ? 3.432 26.109 26.832 1.00 51.20 151 ASN B N 1
ATOM 2509 C CA . ASN B 1 152 ? 3.357 26.643 28.196 1.00 52.81 151 ASN B CA 1
ATOM 2510 C C . ASN B 1 152 ? 2.301 27.735 28.325 1.00 58.48 151 ASN B C 1
ATOM 2511 O O . ASN B 1 152 ? 1.797 27.957 29.423 1.00 59.78 151 ASN B O 1
ATOM 2516 N N . ASN B 1 153 ? 1.990 28.432 27.218 1.00 54.97 152 ASN B N 1
ATOM 2517 C CA . ASN B 1 153 ? 1.020 29.521 27.197 1.00 56.69 152 ASN B CA 1
ATOM 2518 C C . ASN B 1 153 ? -0.319 29.080 26.588 1.00 61.76 152 ASN B C 1
ATOM 2519 O O . ASN B 1 153 ? -1.043 29.891 26.013 1.00 61.85 152 ASN B O 1
ATOM 2524 N N . GLY B 1 154 ? -0.646 27.803 26.775 1.00 59.55 153 GLY B N 1
ATOM 2525 C CA . GLY B 1 154 ? -1.915 27.205 26.372 1.00 60.91 153 GLY B CA 1
ATOM 2526 C C . GLY B 1 154 ? -2.203 27.008 24.895 1.00 65.57 153 GLY B C 1
ATOM 2527 O O . GLY B 1 154 ? -3.337 26.658 24.558 1.00 67.05 153 GLY B O 1
ATOM 2528 N N . VAL B 1 155 ? -1.191 27.178 24.003 1.00 59.62 154 VAL B N 1
ATOM 2529 C CA . VAL B 1 155 ? -1.355 26.981 22.551 1.00 57.76 154 VAL B CA 1
ATOM 2530 C C . VAL B 1 155 ? -1.472 25.476 22.280 1.00 60.94 154 VAL B C 1
ATOM 2531 O O . VAL B 1 155 ? -0.644 24.704 22.760 1.00 60.15 154 VAL B O 1
ATOM 2535 N N . SER B 1 156 ? -2.514 25.064 21.543 1.00 58.52 155 SER B N 1
ATOM 2536 C CA . SER B 1 156 ? -2.761 23.664 21.178 1.00 58.16 155 SER B CA 1
ATOM 2537 C C . SER B 1 156 ? -1.724 23.174 20.149 1.00 61.14 155 SER B C 1
ATOM 2538 O O . SER B 1 156 ? -1.929 23.301 18.937 1.00 61.32 155 SER B O 1
ATOM 2541 N N . VAL B 1 157 ? -0.604 22.636 20.640 1.00 56.22 156 VAL B N 1
ATOM 2542 C CA . VAL B 1 157 ? 0.464 22.146 19.776 1.00 54.15 156 VAL B CA 1
ATOM 2543 C C . VAL B 1 157 ? 0.791 20.682 20.078 1.00 55.78 156 VAL B C 1
ATOM 2544 O O . VAL B 1 157 ? 0.809 20.281 21.243 1.00 56.24 156 VAL B O 1
ATOM 2548 N N . THR B 1 158 ? 1.023 19.888 19.011 1.00 48.33 157 THR B N 1
ATOM 2549 C CA . THR B 1 158 ? 1.451 18.485 19.104 1.00 46.88 157 THR B CA 1
ATOM 2550 C C . THR B 1 158 ? 2.806 18.379 18.418 1.00 48.19 157 THR B C 1
ATOM 2551 O O . THR B 1 158 ? 3.278 19.378 17.837 1.00 47.26 157 THR B O 1
ATOM 2555 N N . LYS B 1 159 ? 3.420 17.169 18.447 1.00 42.20 158 LYS B N 1
ATOM 2556 C CA . LYS B 1 159 ? 4.688 16.907 17.766 1.00 40.35 158 LYS B CA 1
ATOM 2557 C C . LYS B 1 159 ? 4.550 17.165 16.247 1.00 42.35 158 LYS B C 1
ATOM 2558 O O . LYS B 1 159 ? 5.527 17.542 15.608 1.00 40.22 158 LYS B O 1
ATOM 2564 N N . GLY B 1 160 ? 3.340 17.000 15.709 1.00 39.81 159 GLY B N 1
ATOM 2565 C CA . GLY B 1 160 ? 3.028 17.256 14.301 1.00 39.45 159 GLY B CA 1
ATOM 2566 C C . GLY B 1 160 ? 3.306 18.688 13.876 1.00 43.60 159 GLY B C 1
ATOM 2567 O O . GLY B 1 160 ? 3.795 18.923 12.772 1.00 43.90 159 GLY B O 1
ATOM 2568 N N . ASP B 1 161 ? 3.072 19.658 14.779 1.00 39.71 160 ASP B N 1
ATOM 2569 C CA . ASP B 1 161 ? 3.350 21.074 14.497 1.00 39.04 160 ASP B CA 1
ATOM 2570 C C . ASP B 1 161 ? 4.856 21.346 14.458 1.00 41.54 160 ASP B C 1
ATOM 2571 O O . ASP B 1 161 ? 5.295 22.320 13.829 1.00 41.44 160 ASP B O 1
ATOM 2576 N N . PHE B 1 162 ? 5.638 20.487 15.151 1.00 36.98 161 PHE B N 1
ATOM 2577 C CA . PHE B 1 162 ? 7.085 20.593 15.248 1.00 36.23 161 PHE B CA 1
ATOM 2578 C C . PHE B 1 162 ? 7.801 19.886 14.086 1.00 39.02 161 PHE B C 1
ATOM 2579 O O . PHE B 1 162 ? 8.764 20.436 13.576 1.00 38.75 161 PHE B O 1
ATOM 2587 N N . ASP B 1 163 ? 7.379 18.679 13.683 1.00 36.40 162 ASP B N 1
ATOM 2588 C CA . ASP B 1 163 ? 8.125 17.984 12.628 1.00 35.95 162 ASP B CA 1
ATOM 2589 C C . ASP B 1 163 ? 7.336 17.719 11.340 1.00 39.58 162 ASP B C 1
ATOM 2590 O O . ASP B 1 163 ? 7.944 17.273 10.379 1.00 38.03 162 ASP B O 1
ATOM 2595 N N . GLY B 1 164 ? 6.018 17.958 11.330 1.00 37.18 163 GLY B N 1
ATOM 2596 C CA . GLY B 1 164 ? 5.169 17.701 10.163 1.00 35.71 163 GLY B CA 1
ATOM 2597 C C . GLY B 1 164 ? 5.076 16.236 9.757 1.00 38.97 163 GLY B C 1
ATOM 2598 O O . GLY B 1 164 ? 4.695 15.933 8.627 1.00 38.57 163 GLY B O 1
ATOM 2599 N N . ILE B 1 165 ? 5.454 15.305 10.663 1.00 36.45 164 ILE B N 1
ATOM 2600 C CA . ILE B 1 165 ? 5.456 13.852 10.413 1.00 35.32 164 ILE B CA 1
ATOM 2601 C C . ILE B 1 165 ? 4.524 13.169 11.439 1.00 38.82 164 ILE B C 1
ATOM 2602 O O . ILE B 1 165 ? 3.695 12.351 11.049 1.00 38.34 164 ILE B O 1
ATOM 2607 N N . HIS B 1 166 ? 4.630 13.532 12.729 1.00 35.38 165 HIS B N 1
ATOM 2608 C CA . HIS B 1 166 ? 3.741 13.002 13.759 1.00 35.79 165 HIS B CA 1
ATOM 2609 C C . HIS B 1 166 ? 2.320 13.435 13.476 1.00 42.58 165 HIS B C 1
ATOM 2610 O O . HIS B 1 166 ? 2.097 14.572 13.062 1.00 42.01 165 HIS B O 1
ATOM 2617 N N . GLN B 1 167 ? 1.365 12.523 13.665 1.00 41.70 166 GLN B N 1
ATOM 2618 C CA . GLN B 1 167 ? -0.059 12.811 13.465 1.00 43.98 166 GLN B CA 1
ATOM 2619 C C . GLN B 1 167 ? -0.842 12.220 14.606 1.00 51.59 166 GLN B C 1
ATOM 2620 O O . GLN B 1 167 ? -0.544 11.114 15.071 1.00 50.13 166 GLN B O 1
ATOM 2626 N N . TYR B 1 168 ? -1.828 12.974 15.076 1.00 52.47 167 TYR B N 1
ATOM 2627 C CA . TYR B 1 168 ? -2.695 12.570 16.174 1.00 55.25 167 TYR B CA 1
ATOM 2628 C C . TYR B 1 168 ? -4.130 12.869 15.800 1.00 67.34 167 TYR B C 1
ATOM 2629 O O . TYR B 1 168 ? -4.352 13.823 15.045 1.00 65.94 167 TYR B O 1
ATOM 2638 N N . PRO B 1 169 ? -5.130 12.117 16.332 1.00 71.51 168 PRO B N 1
ATOM 2639 C CA . PRO B 1 169 ? -6.528 12.466 16.035 1.00 74.98 168 PRO B CA 1
ATOM 2640 C C . PRO B 1 169 ? -6.843 13.915 16.445 1.00 84.48 168 PRO B C 1
ATOM 2641 O O . PRO B 1 169 ? -6.354 14.395 17.477 1.00 83.51 168 PRO B O 1
ATOM 2645 N N . LYS B 1 170 ? -7.598 14.627 15.594 1.00 85.89 169 LYS B N 1
ATOM 2646 C CA . LYS B 1 170 ? -7.967 16.025 15.818 1.00 88.33 169 LYS B CA 1
ATOM 2647 C C . LYS B 1 170 ? -9.408 16.143 16.347 1.00 97.86 169 LYS B C 1
ATOM 2648 O O . LYS B 1 170 ? -10.146 15.155 16.371 1.00 98.23 169 LYS B O 1
ATOM 2650 N N . GLY B 1 171 ? -9.790 17.363 16.740 1.00 97.82 170 GLY B N 1
ATOM 2651 C CA . GLY B 1 171 ? -11.116 17.683 17.259 1.00 100.91 170 GLY B CA 1
ATOM 2652 C C . GLY B 1 171 ? -11.994 18.410 16.260 1.00 108.13 170 GLY B C 1
ATOM 2653 O O . GLY B 1 171 ? -11.957 18.098 15.067 1.00 107.59 170 GLY B O 1
ATOM 2654 N N . PHE B 1 172 ? -12.804 19.378 16.744 1.00 107.77 171 PHE B N 1
ATOM 2655 C CA . PHE B 1 172 ? -13.723 20.165 15.912 1.00 109.90 171 PHE B CA 1
ATOM 2656 C C . PHE B 1 172 ? -13.851 21.627 16.431 1.00 114.96 171 PHE B C 1
ATOM 2657 O O . PHE B 1 172 ? -12.835 22.251 16.754 1.00 113.12 171 PHE B O 1
ATOM 2665 N N . SER B 1 173 ? -15.114 22.156 16.480 1.00 113.66 172 SER B N 1
ATOM 2666 C CA . SER B 1 173 ? -15.553 23.482 16.933 1.00 128.56 172 SER B CA 1
ATOM 2667 C C . SER B 1 173 ? -14.803 24.627 16.219 1.00 149.65 172 SER B C 1
ATOM 2668 O O . SER B 1 173 ? -13.757 25.099 16.670 1.00 108.00 172 SER B O 1
#

Radius of gyration: 19.59 Å; Cα contacts (8 Å, |Δi|>4): 468; chains: 2; bounding box: 53×49×51 Å

Organism: Colwellia psychrerythraea (strain 34H / ATCC BAA-681) (NCBI:txid167879)

B-factor: mean 52.46, std 16.49, range [28.11, 149.65]

CATH classification: 1.20.120.450

Solvent-accessible surface area: 15059 Å² total

Sequence (326 aa):
GLSRIDLYIKKHRDIFLKHLELLHKLIEKVEDSSLNESELLNARLVDDFPFNVQAKIATNFALRACCPLSGKEYKELEGDIDSFCCGLKTYVVTAIDYINKLSEPTLEQLNLNVQDTAGFKEISPASEYSSFVLLPNFFFHISVYYAIAKNNGVSVTKGDFDGIHQYPKGFGLSRIDLYIKKHRDIFLKHLELLHKLIEKVEDSSLNESELLNARLVDDDFPFNVQAKIATNNFALRACCPEGDIDSFCGLKTYVVTAIDYINKLSEPTLEQLNLNVQDTAGFKEISPASEYSSFVLPPNFFFHISVYAIAKNNGVSVTKGDFDGIHQYPKGFS

Foldseek 3Di:
DVVLLVLLVVLLVQLLQQLVLLLVVLVLLVVQPDDFQCLQCFDPDPVGGLLVLLQQLLLLSQLLQQLQLPHDDDRQDWDSRGSVTSSVSSVVSSVVSVPRDRGDPVSQQAWRWDADPPRIDIHSSCVVVVSVVSSLVSSCSQSSSVVRVRDDDCCSRRVPDDDDDDD/DVCLLVLLVVVLVVLLQQLVLVLVLLVLLVVVPDDFQCQQCFDDDPVGGLLVLLLQLLVLSQLLQPLDWDSRGSVTSSVSSVVSSVVSVVDDRDDVVSQQAWDWDADDPRIDIRSSCVVVVSVVSSVVSSCSVVSCVVVVRPDDVCSRRVPDDDDDDDD

InterPro domains:
  IPR018531 Protein of unknown function DUF1993 [PF09351] (15-161)
  IPR018531 Protein of unknown function DUF1993 [PTHR36922] (14-172)
  IPR034660 DinB/YfiT-like putative metalloenzymes [G3DSA:1.20.120.450] (1-175)
  IPR034660 DinB/YfiT-like putative metalloenzymes [SSF109854] (7-168)